Protein AF-0000000080639746 (afdb_homodimer)

pLDDT: mean 94.36, std 5.89, range [69.94, 98.75]

Nearest PDB structures (foldseek):
  7jta-assembly1_A  TM=6.978E-01  e=1.659E-01  Clostridia bacterium
  6zqe-assembly1_UQ  TM=4.556E-01  e=1.163E+00  Saccharomyces cerevisiae S288C
  4bg7-assembly1_A  TM=4.172E-01  e=5.840E+00  Tequintavirus T5
  4pn1-assembly1_B  TM=3.343E-01  e=4.182E+00  Schizosaccharomyces pombe
  4pn1-assembly3_A  TM=3.362E-01  e=6.174E+00  Schizosaccharomyces pombe

InterPro domains:
  IPR059872 Phage T4 Y04K protein [PF26835] (1-98)

Radius of gyration: 23.4 Å; Cα contacts (8 Å, |Δi|>4): 414; chains: 2; bounding box: 37×64×45 Å

Solvent-accessible surface area (backbone atoms only — not comparable to full-atom values): 10929 Å² total; per-residue (Å²): 132,86,85,42,26,33,35,54,50,48,49,19,67,75,68,46,34,44,75,54,93,94,40,55,35,36,58,73,46,68,55,70,76,41,80,49,90,56,36,34,37,28,46,36,32,30,28,62,85,83,55,40,32,37,35,69,46,43,34,34,54,43,98,90,48,70,76,43,43,43,28,77,72,74,35,42,78,38,75,44,73,64,43,54,31,44,82,39,79,40,80,38,80,41,80,39,78,111,131,85,85,42,26,32,36,55,51,46,50,19,67,76,67,46,34,44,75,56,99,87,42,54,36,36,58,75,48,69,54,70,76,41,80,49,91,55,36,33,38,28,47,37,32,30,27,61,86,82,55,39,32,35,35,69,46,42,33,36,52,44,97,88,49,70,76,44,41,42,29,78,73,75,35,42,78,37,74,45,71,65,41,53,31,42,82,39,78,40,80,41,81,41,82,37,79,110

Organism: Bacillus amyloliquefaciens (strain ATCC 23350 / DSM 7 / BCRC 11601 / CCUG 28519 / NBRC 15535 / NRRL B-14393 / F) (NCBI:txid692420)

Structure (mmCIF, N/CA/C/O backbone):
data_AF-0000000080639746-model_v1
#
loop_
_entity.id
_entity.type
_entity.pdbx_description
1 polymer 'Uncharacterized protein'
#
loop_
_atom_site.group_PDB
_atom_site.id
_atom_site.type_symbol
_atom_site.label_atom_id
_atom_site.label_alt_id
_atom_site.label_comp_id
_atom_site.label_asym_id
_atom_site.label_entity_id
_atom_site.label_seq_id
_atom_site.pdbx_PDB_ins_code
_atom_site.Cartn_x
_atom_site.Cartn_y
_atom_site.Cartn_z
_atom_site.occupancy
_atom_site.B_iso_or_equiv
_atom_site.auth_seq_id
_atom_site.auth_comp_id
_atom_site.auth_asym_id
_atom_site.auth_atom_id
_atom_site.pdbx_PDB_model_num
ATOM 1 N N . MET A 1 1 ? -13.164 24.625 11.656 1 69.94 1 MET A N 1
ATOM 2 C CA . MET A 1 1 ? -12.109 24.094 10.805 1 69.94 1 MET A CA 1
ATOM 3 C C . MET A 1 1 ? -10.734 24.578 11.266 1 69.94 1 MET A C 1
ATOM 5 O O . MET A 1 1 ? -10.617 25.688 11.789 1 69.94 1 MET A O 1
ATOM 9 N N . VAL A 1 2 ? -9.773 23.594 11.516 1 86.44 2 VAL A N 1
ATOM 10 C CA . VAL A 1 2 ? -8.43 23.953 11.953 1 86.44 2 VAL A CA 1
ATOM 11 C C . VAL A 1 2 ? -7.727 24.75 10.859 1 86.44 2 VAL A C 1
ATOM 13 O O . VAL A 1 2 ? -7.797 24.391 9.68 1 86.44 2 VAL A O 1
ATOM 16 N N . LYS A 1 3 ? -7.305 25.953 11.219 1 90.31 3 LYS A N 1
ATOM 17 C CA . LYS A 1 3 ? -6.57 26.781 10.258 1 90.31 3 LYS A CA 1
ATOM 18 C C . LYS A 1 3 ? -5.086 26.828 10.602 1 90.31 3 LYS A C 1
ATOM 20 O O . LYS A 1 3 ? -4.688 27.484 11.578 1 90.31 3 LYS A O 1
ATOM 25 N N . LEU A 1 4 ? -4.324 26.094 9.93 1 96.56 4 LEU A N 1
ATOM 26 C CA . LEU A 1 4 ? -2.869 26.156 9.992 1 96.56 4 LEU A CA 1
ATOM 27 C C . LEU A 1 4 ? -2.287 26.641 8.664 1 96.56 4 LEU A C 1
ATOM 29 O O . LEU A 1 4 ? -2.85 26.375 7.602 1 96.56 4 LEU A O 1
ATOM 33 N N . THR A 1 5 ? -1.266 27.312 8.789 1 97.62 5 THR A N 1
ATOM 34 C CA . THR A 1 5 ? -0.512 27.625 7.582 1 97.62 5 THR A CA 1
ATOM 35 C C . THR A 1 5 ? 0.342 26.422 7.16 1 97.62 5 THR A C 1
ATOM 37 O O . THR A 1 5 ? 0.525 25.484 7.934 1 97.62 5 THR A O 1
ATOM 40 N N . ILE A 1 6 ? 0.875 26.516 5.965 1 98.06 6 ILE A N 1
ATOM 41 C CA . ILE A 1 6 ? 1.762 25.469 5.465 1 98.06 6 ILE A CA 1
ATOM 42 C C . ILE A 1 6 ? 2.984 25.359 6.375 1 98.06 6 ILE A C 1
ATOM 44 O O . ILE A 1 6 ? 3.377 24.25 6.762 1 98.06 6 ILE A O 1
ATOM 48 N N . GLU A 1 7 ? 3.527 26.469 6.715 1 98.19 7 GLU A N 1
ATOM 49 C CA . GLU A 1 7 ? 4.711 26.469 7.57 1 98.19 7 GLU A CA 1
ATOM 50 C C . GLU A 1 7 ? 4.395 25.891 8.945 1 98.19 7 GLU A C 1
ATOM 52 O O . GLU A 1 7 ? 5.188 25.125 9.5 1 98.19 7 GLU A O 1
ATOM 57 N N . GLN A 1 8 ? 3.316 26.297 9.477 1 98.12 8 GLN A N 1
ATOM 58 C CA . GLN A 1 8 ? 2.93 25.797 10.789 1 98.12 8 GLN A CA 1
ATOM 59 C C . GLN A 1 8 ? 2.748 24.281 10.766 1 98.12 8 GLN A C 1
ATOM 61 O O . GLN A 1 8 ? 3.109 23.578 11.719 1 98.12 8 GLN A O 1
ATOM 66 N N . LEU A 1 9 ? 2.127 23.75 9.727 1 98.5 9 LEU A N 1
ATOM 67 C CA . LEU A 1 9 ? 1.966 22.297 9.578 1 98.5 9 LEU A CA 1
ATOM 68 C C . LEU A 1 9 ? 3.322 21.609 9.484 1 98.5 9 LEU A C 1
ATOM 70 O O . LEU A 1 9 ? 3.535 20.562 10.102 1 98.5 9 LEU A O 1
ATOM 74 N N . GLU A 1 10 ? 4.223 22.156 8.742 1 98.44 10 GLU A N 1
ATOM 75 C CA . GLU A 1 10 ? 5.574 21.609 8.656 1 98.44 10 GLU A CA 1
ATOM 76 C C . GLU A 1 10 ? 6.266 21.625 10.016 1 98.44 10 GLU A C 1
ATOM 78 O O . GLU A 1 10 ? 6.867 20.625 10.422 1 98.44 10 GLU A O 1
ATOM 83 N N . ASP A 1 11 ? 6.191 22.734 10.695 1 98.06 11 ASP A N 1
ATOM 84 C CA . ASP A 1 11 ? 6.797 22.844 12.016 1 98.06 11 ASP A CA 1
ATOM 85 C C . ASP A 1 11 ? 6.238 21.781 12.969 1 98.06 11 ASP A C 1
ATOM 87 O O . ASP A 1 11 ? 6.992 21.156 13.711 1 98.06 11 ASP A O 1
ATOM 91 N N . MET A 1 12 ? 4.965 21.672 12.891 1 98.06 12 MET A N 1
ATOM 92 C CA . MET A 1 12 ? 4.316 20.672 13.734 1 98.06 12 MET A CA 1
ATOM 93 C C . MET A 1 12 ? 4.832 19.281 13.406 1 98.06 12 MET A C 1
ATOM 95 O O . MET A 1 12 ? 5.125 18.5 14.312 1 98.06 12 MET A O 1
ATOM 99 N N . ALA A 1 13 ? 4.887 18.984 12.195 1 98.06 13 ALA A N 1
ATOM 100 C CA . ALA A 1 13 ? 5.344 17.672 11.75 1 98.06 13 ALA A CA 1
ATOM 101 C C . ALA A 1 13 ? 6.777 17.406 12.195 1 98.06 13 ALA A C 1
ATOM 103 O O . ALA A 1 13 ? 7.105 16.297 12.633 1 98.06 13 ALA A O 1
ATOM 104 N N . PHE A 1 14 ? 7.633 18.375 12.164 1 97.69 14 PHE A N 1
ATOM 105 C CA . PHE A 1 14 ? 9.047 18.203 12.469 1 97.69 14 PHE A CA 1
ATOM 106 C C . PHE A 1 14 ? 9.273 18.156 13.977 1 97.69 14 PHE A C 1
ATOM 108 O O . PHE A 1 14 ? 10.148 17.438 14.453 1 97.69 14 PHE A O 1
ATOM 115 N N . GLU A 1 15 ? 8.477 18.844 14.68 1 97.81 15 GLU A N 1
ATOM 116 C CA . GLU A 1 15 ? 8.719 18.969 16.109 1 97.81 15 GLU A CA 1
ATOM 117 C C . GLU A 1 15 ? 7.832 18.016 16.906 1 97.81 15 GLU A C 1
ATOM 119 O O . GLU A 1 15 ? 8.016 17.859 18.125 1 97.81 15 GLU A O 1
ATOM 124 N N . GLY A 1 16 ? 6.855 17.484 16.203 1 98 16 GLY A N 1
ATOM 125 C CA . GLY A 1 16 ? 5.941 16.578 16.859 1 98 16 GLY A CA 1
ATOM 126 C C . GLY A 1 16 ? 4.742 17.266 17.484 1 98 16 GLY A C 1
ATOM 127 O O . GLY A 1 16 ? 3.879 16.609 18.078 1 98 16 GLY A O 1
ATOM 128 N N . GLY A 1 17 ? 4.734 18.578 17.422 1 98.25 17 GLY A N 1
ATOM 129 C CA . GLY A 1 17 ? 3.668 19.391 17.984 1 98.25 17 GLY A CA 1
ATOM 130 C C . GLY A 1 17 ? 3.926 20.875 17.875 1 98.25 17 GLY A C 1
ATOM 131 O O . GLY A 1 17 ? 5.027 21.297 17.516 1 98.25 17 GLY A O 1
ATOM 132 N N . ILE A 1 18 ? 2.871 21.609 18.141 1 98.06 18 ILE A N 1
ATOM 133 C CA . ILE A 1 18 ? 2.965 23.062 18.062 1 98.06 18 ILE A CA 1
ATOM 134 C C . ILE A 1 18 ? 1.858 23.703 18.906 1 98.06 18 ILE A C 1
ATOM 136 O O . ILE A 1 18 ? 0.778 23.125 19.047 1 98.06 18 ILE A O 1
ATOM 140 N N . ASP A 1 19 ? 2.162 24.766 19.438 1 97.56 19 ASP A N 1
ATOM 141 C CA . ASP A 1 19 ? 1.168 25.594 20.125 1 97.56 19 ASP A CA 1
ATOM 142 C C . ASP A 1 19 ? 0.78 26.797 19.281 1 97.56 19 ASP A C 1
ATOM 144 O O . ASP A 1 19 ? 1.641 27.594 18.875 1 97.56 19 ASP A O 1
ATOM 148 N N . ILE A 1 20 ? -0.425 26.906 18.984 1 94.62 20 ILE A N 1
ATOM 149 C CA . ILE A 1 20 ? -0.953 28.047 18.25 1 94.62 20 ILE A CA 1
ATOM 150 C C . ILE A 1 20 ? -2.129 28.656 19.016 1 94.62 20 ILE A C 1
ATOM 152 O O . ILE A 1 20 ? -3.139 27.984 19.234 1 94.62 20 ILE A O 1
ATOM 156 N N . ASP A 1 21 ? -1.847 29.922 19.391 1 89.19 21 ASP A N 1
ATOM 157 C CA . ASP A 1 21 ? -2.822 30.594 20.25 1 89.19 21 ASP A CA 1
ATOM 158 C C . ASP A 1 21 ? -3.086 29.797 21.516 1 89.19 21 ASP A C 1
ATOM 160 O O . ASP A 1 21 ? -2.166 29.547 22.312 1 89.19 21 ASP A O 1
ATOM 164 N N . ASP A 1 22 ? -4.156 29.25 21.797 1 92.69 22 ASP A N 1
ATOM 165 C CA . ASP A 1 22 ? -4.457 28.531 23.031 1 92.69 22 ASP A CA 1
ATOM 166 C C . ASP A 1 22 ? -4.734 27.062 22.75 1 92.69 22 ASP A C 1
ATOM 168 O O . ASP A 1 22 ? -5.359 26.375 23.562 1 92.69 22 ASP A O 1
ATOM 172 N N . VAL A 1 23 ? -4.25 26.703 2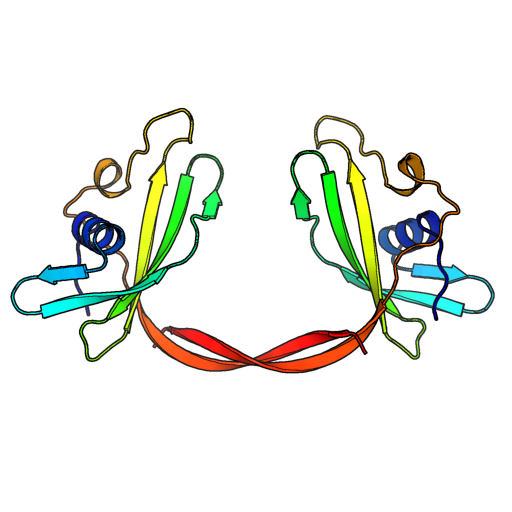1.672 1 96.19 23 VAL A N 1
ATOM 173 C CA . VAL A 1 23 ? -4.496 25.312 21.328 1 96.19 23 VAL A CA 1
ATOM 174 C C . VAL A 1 23 ? -3.164 24.594 21.109 1 96.19 23 VAL A C 1
ATOM 176 O O . VAL A 1 23 ? -2.277 25.094 20.422 1 96.19 23 VAL A O 1
ATOM 179 N N . THR A 1 24 ? -3.039 23.453 21.781 1 97.69 24 THR A N 1
ATOM 180 C CA . THR A 1 24 ? -1.892 22.578 21.562 1 97.69 24 THR A CA 1
ATOM 181 C C . THR A 1 24 ? -2.24 21.484 20.562 1 97.69 24 THR A C 1
ATOM 183 O O . THR A 1 24 ? -3.178 20.719 20.781 1 97.69 24 THR A O 1
ATOM 186 N N . TYR A 1 25 ? -1.521 21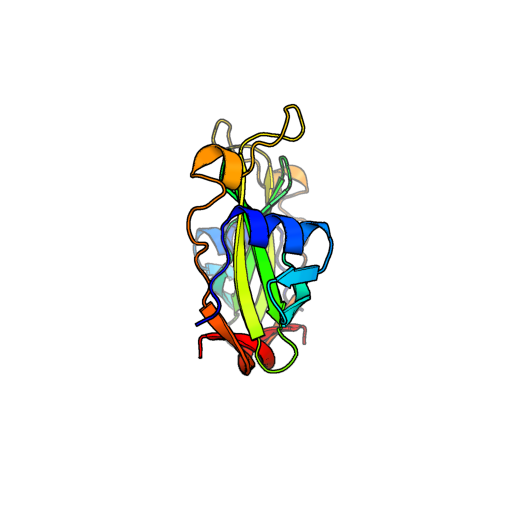.5 19.422 1 98.25 25 TYR A N 1
ATOM 187 C CA . TYR A 1 25 ? -1.635 20.438 18.438 1 98.25 25 TYR A CA 1
ATOM 188 C C . TYR A 1 25 ? -0.484 19.438 18.578 1 98.25 25 TYR A C 1
ATOM 190 O O . TYR A 1 25 ? 0.667 19.844 18.766 1 98.25 25 TYR A O 1
ATOM 198 N N . THR A 1 26 ? -0.848 18.156 18.547 1 98.62 26 THR A N 1
ATOM 199 C CA . THR A 1 26 ? 0.173 17.109 18.641 1 98.62 26 THR A CA 1
ATOM 200 C C . THR A 1 26 ? 0.041 16.109 17.5 1 98.62 26 THR A C 1
ATOM 202 O O . THR A 1 26 ? -1.071 15.742 17.125 1 98.62 26 THR A O 1
ATOM 205 N N . VAL A 1 27 ? 1.163 15.633 16.984 1 98.75 27 VAL A N 1
ATOM 206 C CA . VAL A 1 27 ? 1.18 14.625 15.93 1 98.75 27 VAL A CA 1
ATOM 207 C C . VAL A 1 27 ? 0.811 13.258 16.5 1 98.75 27 VAL A C 1
ATOM 209 O O . VAL A 1 27 ? 1.328 12.859 17.547 1 98.75 27 VAL A O 1
ATOM 212 N N . VAL A 1 28 ? -0.043 12.633 15.852 1 98.5 28 VAL A N 1
ATOM 213 C CA . VAL A 1 28 ? -0.522 11.32 16.266 1 98.5 28 VAL A CA 1
ATOM 214 C C . VAL A 1 28 ? 0.153 10.234 15.438 1 98.5 28 VAL A C 1
ATOM 216 O O . VAL A 1 28 ? 0.53 9.188 15.961 1 98.5 28 VAL A O 1
ATOM 219 N N . GLU A 1 29 ? 0.256 10.406 14.188 1 97.88 29 GLU A N 1
ATOM 220 C CA . GLU A 1 29 ? 0.769 9.445 13.219 1 97.88 29 GLU A CA 1
ATOM 221 C C . GLU A 1 29 ? 1.285 10.141 11.961 1 97.88 29 GLU A C 1
ATOM 223 O O . GLU A 1 29 ? 0.761 11.18 11.562 1 97.88 29 GLU A O 1
ATOM 228 N N . GLU A 1 30 ? 2.303 9.586 11.391 1 97.75 30 GLU A N 1
ATOM 229 C CA . GLU A 1 30 ? 2.824 10.086 10.117 1 97.75 30 GLU A CA 1
ATOM 230 C C . GLU A 1 30 ? 3.1 8.945 9.148 1 97.75 30 GLU A C 1
ATOM 232 O O . GLU A 1 30 ? 3.496 7.852 9.562 1 97.75 30 GLU A O 1
ATOM 237 N N . SER A 1 31 ? 2.889 9.273 7.926 1 96.75 31 SER A N 1
ATOM 238 C CA . SER A 1 31 ? 3.33 8.328 6.906 1 96.75 31 SER A CA 1
ATOM 239 C C . SER A 1 31 ? 4.812 8.508 6.594 1 96.75 31 SER A C 1
ATOM 241 O O . SER A 1 31 ? 5.426 9.492 7.008 1 96.75 31 SER A O 1
ATOM 243 N N . GLU A 1 32 ? 5.348 7.508 5.875 1 94.06 32 GLU A N 1
ATOM 244 C CA . GLU A 1 32 ? 6.633 7.75 5.219 1 94.06 32 GLU A CA 1
ATOM 245 C C . GLU A 1 32 ? 6.484 8.75 4.074 1 94.06 32 GLU A C 1
ATOM 247 O O . GLU A 1 32 ? 5.371 9.031 3.627 1 94.06 32 GLU A O 1
ATOM 252 N N . TRP A 1 33 ? 7.625 9.297 3.73 1 93.31 33 TRP A N 1
ATOM 253 C CA . TRP A 1 33 ? 7.625 10.125 2.527 1 93.31 33 TRP A CA 1
ATOM 254 C C . TRP A 1 33 ? 7.305 9.281 1.294 1 93.31 33 TRP A C 1
ATOM 256 O O . TRP A 1 33 ? 7.91 8.234 1.076 1 93.31 33 TRP A O 1
ATOM 266 N N . GLU A 1 34 ? 6.348 9.758 0.619 1 89.62 34 GLU A N 1
ATOM 267 C CA . GLU A 1 34 ? 5.992 9.117 -0.646 1 89.62 34 GLU A CA 1
ATOM 268 C C . GLU A 1 34 ? 6.578 9.883 -1.831 1 89.62 34 GLU A C 1
ATOM 270 O O . GLU A 1 34 ? 6.43 11.102 -1.925 1 89.62 34 GLU A O 1
ATOM 275 N N . HIS A 1 35 ? 7.195 9.102 -2.686 1 81.62 35 HIS A N 1
ATOM 276 C CA . HIS A 1 35 ? 7.938 9.68 -3.797 1 81.62 35 HIS A CA 1
ATOM 277 C C . HIS A 1 35 ? 7.039 9.891 -5.012 1 81.62 35 HIS A C 1
ATOM 279 O O . HIS A 1 35 ? 6.254 9.016 -5.367 1 81.62 35 HIS A O 1
ATOM 285 N N . GLY A 1 36 ? 7.051 11.016 -5.457 1 73.88 36 GLY A N 1
ATOM 286 C CA . GLY A 1 36 ? 6.551 11.367 -6.777 1 73.88 36 GLY A CA 1
ATOM 287 C C . GLY A 1 36 ? 7.547 12.156 -7.605 1 73.88 36 GLY A C 1
ATOM 288 O O . GLY A 1 36 ? 7.57 13.383 -7.551 1 73.88 36 GLY A O 1
ATOM 289 N N . HIS A 1 37 ? 8.344 11.414 -8.406 1 75.06 37 HIS A N 1
ATOM 290 C CA . HIS A 1 37 ? 9.43 12.023 -9.164 1 75.06 37 HIS A CA 1
ATOM 291 C C . HIS A 1 37 ? 10.32 12.875 -8.266 1 75.06 37 HIS A C 1
ATOM 293 O O . HIS A 1 37 ? 10.922 12.359 -7.32 1 75.06 37 HIS A O 1
ATOM 299 N N . LYS A 1 38 ? 10.328 14.203 -8.547 1 79.75 38 LYS A N 1
ATOM 300 C CA . LYS A 1 38 ? 11.18 15.094 -7.77 1 79.75 38 LYS A CA 1
ATOM 301 C C . LYS A 1 38 ? 10.438 15.648 -6.555 1 79.75 38 LYS A C 1
ATOM 303 O O . LYS A 1 38 ? 11.023 16.359 -5.73 1 79.75 38 LYS A O 1
ATOM 308 N N . HIS A 1 39 ? 9.25 15.305 -6.469 1 91.12 39 HIS A N 1
ATOM 309 C CA . HIS A 1 39 ? 8.43 15.797 -5.363 1 91.12 39 HIS A CA 1
ATOM 310 C C . HIS A 1 39 ? 8.031 14.656 -4.43 1 91.12 39 HIS A C 1
ATOM 312 O O . HIS A 1 39 ? 7.68 13.57 -4.887 1 91.12 39 HIS A O 1
ATOM 318 N N . GLN A 1 40 ? 8.164 14.891 -3.018 1 92.88 40 GLN A N 1
ATOM 319 C CA . GLN A 1 40 ? 7.754 13.93 -2.002 1 92.88 40 GLN A CA 1
ATOM 320 C C . GLN A 1 40 ? 6.699 14.523 -1.072 1 92.88 40 GLN A C 1
ATOM 322 O O . GLN A 1 40 ? 6.688 15.734 -0.841 1 92.88 40 GLN A O 1
ATOM 327 N N . ARG A 1 41 ? 5.824 13.68 -0.703 1 95.56 41 ARG A N 1
ATOM 328 C CA . ARG A 1 41 ? 4.797 14.102 0.245 1 95.56 41 ARG A CA 1
ATOM 329 C C . ARG A 1 41 ? 4.695 13.125 1.412 1 95.56 41 ARG A C 1
ATOM 331 O O . ARG A 1 41 ? 5.039 11.945 1.276 1 95.56 41 ARG A O 1
ATOM 338 N N . LYS A 1 42 ? 4.266 13.703 2.572 1 96.69 42 LYS A N 1
ATOM 339 C CA . LYS A 1 42 ? 4.027 12.922 3.785 1 96.69 42 LYS A CA 1
ATOM 340 C C . LYS A 1 42 ? 2.709 13.32 4.445 1 96.69 42 LYS A C 1
ATOM 342 O O . LYS A 1 42 ? 2.391 14.508 4.539 1 96.69 42 LYS A O 1
ATOM 347 N N . THR A 1 43 ? 1.896 12.367 4.766 1 98.06 43 THR A N 1
ATOM 348 C CA . THR A 1 43 ? 0.653 12.609 5.488 1 98.06 43 THR A CA 1
ATOM 349 C C . THR A 1 43 ? 0.916 12.742 6.984 1 98.06 43 THR A C 1
ATOM 351 O O . THR A 1 43 ? 1.699 11.977 7.555 1 98.06 43 THR A O 1
ATOM 354 N N . VAL A 1 44 ? 0.264 13.609 7.559 1 98.56 44 VAL A N 1
ATOM 355 C CA . VAL A 1 44 ? 0.361 13.828 9 1 98.56 44 VAL A CA 1
ATOM 356 C C . VAL A 1 44 ? -1.032 13.789 9.625 1 98.56 44 VAL A C 1
ATOM 358 O O . VAL A 1 44 ? -1.931 14.516 9.195 1 98.56 44 VAL A O 1
ATOM 361 N N . ILE A 1 45 ? -1.174 12.898 10.586 1 98.75 45 ILE A N 1
ATOM 362 C CA . ILE A 1 45 ? -2.355 12.898 11.438 1 98.75 45 ILE A CA 1
ATOM 363 C C . ILE A 1 45 ? -2.041 13.609 12.75 1 98.75 45 ILE A C 1
ATOM 365 O O . ILE A 1 45 ? -1.062 13.281 13.43 1 98.75 45 ILE A O 1
ATOM 369 N N . PHE A 1 46 ? -2.895 14.609 13.102 1 98.75 46 PHE A N 1
ATOM 370 C CA . PHE A 1 46 ? -2.641 15.367 14.32 1 98.75 46 PHE A CA 1
ATOM 371 C C . PHE A 1 46 ? -3.943 15.672 15.047 1 98.75 46 PHE A C 1
ATOM 373 O O . PHE A 1 46 ? -5.027 15.414 14.523 1 98.75 46 PHE A O 1
ATOM 380 N N . THR A 1 47 ? -3.754 16.156 16.328 1 98.69 47 THR A N 1
ATOM 381 C CA . THR A 1 47 ? -4.938 16.359 17.156 1 98.69 47 THR A CA 1
ATOM 382 C C . THR A 1 47 ? -4.793 17.609 18 1 98.69 47 THR A C 1
ATOM 384 O O . THR A 1 47 ? -3.676 18.031 18.328 1 98.69 47 THR A O 1
ATOM 387 N N . ASP A 1 48 ? -5.895 18.188 18.312 1 97.88 48 ASP A N 1
ATOM 388 C CA . ASP A 1 48 ? -5.953 19.281 19.266 1 97.88 48 ASP A CA 1
ATOM 389 C C . ASP A 1 48 ? -6.367 18.797 20.656 1 97.88 48 ASP A C 1
ATOM 391 O O . ASP A 1 48 ? -6.688 19.594 21.531 1 97.88 48 ASP A O 1
ATOM 395 N N . GLY A 1 49 ? -6.391 17.531 20.828 1 96.56 49 GLY A N 1
ATOM 396 C CA . GLY A 1 49 ? -6.848 16.953 22.078 1 96.56 49 GLY A CA 1
ATOM 397 C C . GLY A 1 49 ? -8.305 16.516 22.031 1 96.56 49 GLY A C 1
ATOM 398 O O . GLY A 1 49 ? -8.742 15.719 22.859 1 96.56 49 GLY A O 1
ATOM 399 N N . ASN A 1 50 ? -9.109 17.062 21.125 1 96.5 50 ASN A N 1
ATOM 400 C CA . ASN A 1 50 ? -10.523 16.75 20.984 1 96.5 50 ASN A CA 1
ATOM 401 C C . ASN A 1 50 ? -10.82 16.016 19.688 1 96.5 50 ASN A C 1
ATOM 403 O O . ASN A 1 50 ? -11.516 14.992 19.688 1 96.5 50 ASN A O 1
ATOM 407 N N . LYS A 1 51 ? -10.328 16.516 18.594 1 97.5 51 LYS A N 1
ATOM 408 C CA . LYS A 1 51 ? -10.531 15.969 17.25 1 97.5 51 LYS A CA 1
ATOM 409 C C . LYS A 1 51 ? -9.203 15.625 16.594 1 97.5 51 LYS A C 1
ATOM 411 O O . LYS A 1 51 ? -8.141 16.016 17.062 1 97.5 51 LYS A O 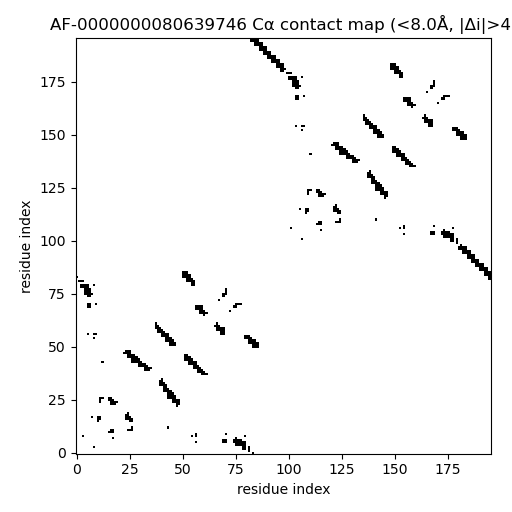1
ATOM 416 N N . HIS A 1 52 ? -9.383 14.781 15.5 1 98.38 52 HIS A N 1
ATOM 417 C CA . HIS A 1 52 ? -8.203 14.438 14.711 1 98.38 52 HIS A CA 1
ATOM 418 C C . HIS A 1 52 ? -8.281 15.047 13.312 1 98.38 52 HIS A C 1
ATOM 420 O O . HIS A 1 52 ? -9.375 15.211 12.766 1 98.38 52 HIS A O 1
ATOM 426 N N . TYR A 1 53 ? -7.098 15.297 12.773 1 98.69 53 TYR A N 1
ATOM 427 C CA . TYR A 1 53 ? -6.98 15.969 11.484 1 98.69 53 TYR A CA 1
ATOM 428 C C . TYR A 1 53 ? -5.871 15.352 10.641 1 98.69 53 TYR A C 1
ATOM 430 O O . TYR A 1 53 ? -4.949 14.734 11.18 1 98.69 53 TYR A O 1
ATOM 438 N N . ARG A 1 54 ? -6.137 15.531 9.359 1 98.69 54 ARG A N 1
ATOM 439 C CA . ARG A 1 54 ? -5.141 15.078 8.398 1 98.69 54 ARG A CA 1
ATOM 440 C C . ARG A 1 54 ? -4.633 16.234 7.539 1 98.69 54 ARG A C 1
ATOM 442 O O . ARG A 1 54 ? -5.422 17.031 7.043 1 98.69 54 ARG A O 1
ATOM 449 N N . GLY A 1 55 ? -3.295 16.344 7.477 1 98.06 55 GLY A N 1
ATOM 450 C CA . GLY A 1 55 ? -2.631 17.234 6.539 1 98.06 55 GLY A CA 1
ATOM 451 C C . GLY A 1 55 ? -1.498 16.562 5.781 1 98.06 55 GLY A C 1
ATOM 452 O O . GLY A 1 55 ? -1.17 15.406 6.043 1 98.06 55 GLY A O 1
ATOM 453 N N . GLU A 1 56 ? -1.049 17.297 4.781 1 97.69 56 GLU A N 1
ATOM 454 C CA . GLU A 1 56 ? 0.097 16.812 4.02 1 97.69 56 GLU A CA 1
ATOM 455 C C . GLU A 1 56 ? 1.197 17.875 3.943 1 97.69 56 GLU A C 1
ATOM 457 O O . GLU A 1 56 ? 0.915 19.062 3.779 1 97.69 56 GLU A O 1
ATOM 462 N N . ILE A 1 57 ? 2.416 17.406 4.152 1 97.88 57 ILE A N 1
ATOM 463 C CA . ILE A 1 57 ? 3.549 18.281 3.889 1 97.88 57 ILE A CA 1
ATOM 464 C C . ILE A 1 57 ? 4.34 17.766 2.691 1 97.88 57 ILE A C 1
ATOM 466 O O . ILE A 1 57 ? 4.348 16.562 2.424 1 97.88 57 ILE A O 1
ATOM 470 N N . GLY A 1 58 ? 4.941 18.672 2.006 1 96.38 58 GLY A N 1
ATOM 471 C CA . GLY A 1 58 ? 5.656 18.328 0.787 1 96.38 58 GLY A CA 1
ATOM 472 C C . GLY A 1 58 ? 7.027 18.969 0.7 1 96.38 58 GLY A C 1
ATOM 473 O O . GLY A 1 58 ? 7.297 19.969 1.383 1 96.38 58 GLY A O 1
ATOM 474 N N . ARG A 1 59 ? 7.785 18.266 -0.094 1 95.25 59 ARG A N 1
ATOM 475 C CA . ARG A 1 59 ? 9.117 18.797 -0.352 1 95.25 59 ARG A CA 1
ATOM 476 C C . ARG A 1 59 ? 9.602 18.438 -1.75 1 95.25 59 ARG A C 1
ATOM 478 O O . ARG A 1 59 ? 9.086 17.484 -2.359 1 95.25 59 ARG A O 1
ATOM 485 N N . SER A 1 60 ? 10.484 19.25 -2.26 1 93.06 60 SER A N 1
ATOM 486 C CA . SER A 1 60 ? 11.141 18.984 -3.539 1 93.06 60 SER A CA 1
ATOM 487 C C . SER A 1 60 ? 12.656 18.906 -3.387 1 93.06 60 SER A C 1
ATOM 489 O O . SER A 1 60 ? 13.234 19.625 -2.559 1 93.06 60 SER A O 1
ATOM 491 N N . GLY A 1 61 ? 13.273 18 -4.105 1 89.19 61 GLY A N 1
ATOM 492 C CA . GLY A 1 61 ? 14.711 17.781 -4.039 1 89.19 61 GLY A CA 1
ATOM 493 C C . GLY A 1 61 ? 15.102 16.328 -4.047 1 89.19 61 GLY A C 1
ATOM 494 O O . GLY A 1 61 ? 14.43 15.492 -4.664 1 89.19 61 GLY A O 1
ATOM 495 N N . SER A 1 62 ? 16.266 16.094 -3.51 1 80.75 62 SER A N 1
ATOM 496 C CA . SER A 1 62 ? 16.75 14.719 -3.428 1 80.75 62 SER A CA 1
ATOM 497 C C . SER A 1 62 ? 17.734 14.547 -2.273 1 80.75 62 SER A C 1
ATOM 499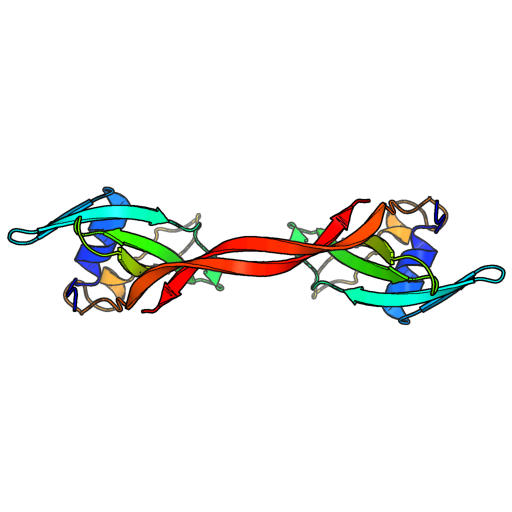 O O . SER A 1 62 ? 18.109 15.523 -1.613 1 80.75 62 SER A O 1
ATOM 501 N N . GLU A 1 63 ? 17.984 13.242 -2.059 1 78.12 63 GLU A N 1
ATOM 502 C CA . GLU A 1 63 ? 18.953 12.922 -1.02 1 78.12 63 GLU A CA 1
ATOM 503 C C . GLU A 1 63 ? 20.312 13.547 -1.317 1 78.12 63 GLU A C 1
ATOM 505 O O . GLU A 1 63 ? 21.141 13.727 -0.415 1 78.12 63 GLU A O 1
ATOM 510 N N . TRP A 1 64 ? 20.484 13.914 -2.549 1 83.31 64 TRP A N 1
ATOM 511 C CA . TRP A 1 64 ? 21.781 14.453 -2.977 1 83.31 64 TRP A CA 1
ATOM 512 C C . TRP A 1 64 ? 21.766 15.977 -2.947 1 83.31 64 TRP A C 1
ATOM 514 O O . TRP A 1 64 ? 22.828 16.609 -3.023 1 83.31 64 TRP A O 1
ATOM 524 N N . THR A 1 65 ? 20.656 16.5 -2.934 1 84.38 65 THR A N 1
ATOM 525 C CA . THR A 1 65 ? 20.516 17.953 -2.828 1 84.38 65 THR A CA 1
ATOM 526 C C . THR A 1 65 ? 19.812 18.328 -1.531 1 84.38 65 THR A C 1
ATOM 528 O O . THR A 1 65 ? 19.391 17.453 -0.769 1 84.38 65 THR A O 1
ATOM 531 N N . ASP A 1 66 ? 19.656 19.578 -1.313 1 87.44 66 ASP A N 1
ATOM 532 C CA . ASP A 1 66 ? 18.844 20.031 -0.189 1 87.44 66 ASP A CA 1
ATOM 533 C C . ASP A 1 66 ? 17.359 19.938 -0.506 1 87.44 66 ASP A C 1
ATOM 535 O O . ASP A 1 66 ? 16.953 20 -1.67 1 87.44 66 ASP A O 1
ATOM 539 N N . TRP A 1 67 ? 16.656 19.656 0.54 1 92.62 67 TRP A N 1
ATOM 540 C CA . TRP A 1 67 ? 15.203 19.641 0.38 1 92.62 67 TRP A CA 1
ATOM 541 C C . TRP A 1 67 ? 14.625 21.047 0.502 1 92.62 67 TRP A C 1
ATOM 543 O O . TRP A 1 67 ? 15.039 21.828 1.365 1 92.62 67 TRP A O 1
ATOM 553 N N . THR A 1 68 ? 13.758 21.359 -0.515 1 95.88 68 THR A N 1
ATOM 554 C CA . THR A 1 68 ? 12.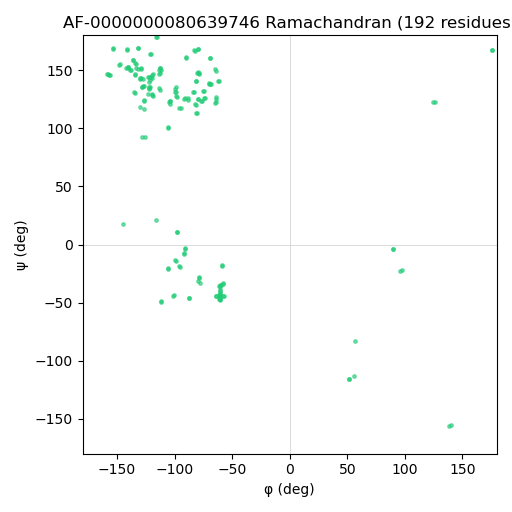938 22.562 -0.421 1 95.88 68 THR A CA 1
ATOM 555 C C . THR A 1 68 ? 11.5 22.219 -0.062 1 95.88 68 THR A C 1
ATOM 557 O O . THR A 1 68 ? 10.828 21.484 -0.799 1 95.88 68 THR A O 1
ATOM 560 N N . TYR A 1 69 ? 11.117 22.844 1.009 1 96.38 69 TYR A N 1
ATOM 561 C CA . TYR A 1 69 ? 9.797 22.484 1.519 1 96.38 69 TYR A CA 1
ATOM 562 C C . TYR A 1 69 ? 8.719 23.359 0.915 1 96.38 69 TYR A C 1
ATOM 564 O O . TYR A 1 69 ? 9.008 24.453 0.412 1 96.38 69 TYR A O 1
ATOM 572 N N . ASP A 1 70 ? 7.512 22.875 0.998 1 96.44 70 ASP A N 1
ATOM 573 C CA . ASP A 1 70 ? 6.379 23.531 0.355 1 96.44 70 ASP A CA 1
ATOM 574 C C . ASP A 1 70 ? 6.191 24.953 0.892 1 96.44 70 ASP A C 1
ATOM 576 O O . ASP A 1 70 ? 5.758 25.844 0.162 1 96.44 70 ASP A O 1
ATOM 580 N N . SER A 1 71 ? 6.465 25.141 2.123 1 97.19 71 SER A N 1
ATOM 581 C CA . SER A 1 71 ? 6.348 26.484 2.68 1 97.19 71 SER A CA 1
ATOM 582 C C . SER A 1 71 ? 7.23 27.469 1.931 1 97.19 71 SER A C 1
ATOM 584 O O . SER A 1 71 ? 6.848 28.625 1.727 1 97.19 71 SER A O 1
ATOM 586 N N . ALA A 1 72 ? 8.344 27.016 1.468 1 95.69 72 ALA A N 1
ATOM 587 C CA . ALA A 1 72 ? 9.281 27.844 0.713 1 95.69 72 ALA A CA 1
ATOM 588 C C . ALA A 1 72 ? 8.82 28.016 -0.733 1 95.69 72 ALA A C 1
ATOM 590 O O . ALA A 1 72 ? 9.078 29.047 -1.358 1 95.69 72 ALA A O 1
ATOM 591 N N . ILE A 1 73 ? 8.141 27.109 -1.224 1 93.75 73 ILE A N 1
ATOM 592 C CA . ILE A 1 73 ? 7.738 27.078 -2.627 1 93.75 73 ILE A CA 1
ATOM 593 C C . ILE A 1 73 ? 6.422 27.844 -2.799 1 93.75 73 ILE A C 1
ATOM 595 O O . ILE A 1 73 ? 6.289 28.672 -3.705 1 93.75 73 ILE A O 1
ATOM 599 N N . TYR A 1 74 ? 5.543 27.578 -1.95 1 94.31 74 TYR A N 1
ATOM 600 C CA . TYR A 1 74 ? 4.188 28.062 -2.18 1 94.31 74 TYR A CA 1
ATOM 601 C C . TYR A 1 74 ? 3.867 29.234 -1.26 1 94.31 74 TYR A C 1
ATOM 603 O O . TYR A 1 74 ? 2.93 29.984 -1.515 1 94.31 74 TYR A O 1
ATOM 611 N N . GLY A 1 75 ? 4.559 29.391 -0.196 1 95.06 75 GLY A N 1
ATOM 612 C CA . GLY A 1 75 ? 4.297 30.453 0.758 1 95.06 75 GLY A CA 1
ATOM 613 C C . GLY A 1 75 ? 4.102 29.953 2.176 1 95.06 75 GLY A C 1
ATOM 614 O O . GLY A 1 75 ? 3.158 29.203 2.451 1 95.06 75 GLY A O 1
ATOM 615 N N . ALA A 1 76 ? 4.879 30.422 3.045 1 94.62 76 ALA A N 1
ATOM 616 C CA . ALA A 1 76 ? 4.879 30 4.445 1 94.62 76 ALA A CA 1
ATOM 617 C C . ALA A 1 76 ? 3.537 30.297 5.105 1 94.62 76 ALA A C 1
ATOM 619 O O . ALA A 1 76 ? 3.029 29.484 5.887 1 94.62 76 ALA A O 1
ATOM 620 N N . GLY A 1 77 ? 2.939 31.375 4.734 1 96.06 77 GLY A N 1
ATOM 621 C CA . GLY A 1 77 ? 1.731 31.844 5.391 1 96.06 77 GLY A CA 1
ATOM 622 C C . GLY A 1 77 ? 0.459 31.344 4.734 1 96.06 77 GLY A C 1
ATOM 623 O O . GLY A 1 77 ? -0.641 31.578 5.242 1 96.06 77 GLY A O 1
ATOM 624 N N . ASP A 1 78 ? 0.591 30.703 3.609 1 96.31 78 ASP A N 1
ATOM 625 C CA . ASP A 1 78 ? -0.586 30.188 2.922 1 96.31 78 ASP A CA 1
ATOM 626 C C . ASP A 1 78 ? -1.27 29.109 3.752 1 96.31 78 ASP A C 1
ATOM 628 O O . ASP A 1 78 ? -0.61 28.375 4.5 1 96.31 78 ASP A O 1
ATOM 632 N N . PRO A 1 79 ? -2.514 29.062 3.539 1 96.56 79 PRO A N 1
ATOM 633 C CA . PRO A 1 79 ? -3.234 28.062 4.32 1 96.56 79 PRO A CA 1
ATOM 634 C C . PRO A 1 79 ? -2.908 26.641 3.887 1 96.56 79 PRO A C 1
ATOM 636 O O . PRO A 1 79 ? -2.795 26.359 2.689 1 96.56 79 PRO A O 1
ATOM 639 N N . ALA A 1 80 ? -2.744 25.734 4.879 1 97.44 80 ALA A N 1
ATOM 640 C CA . ALA A 1 80 ? -2.586 24.312 4.605 1 97.44 80 ALA A CA 1
ATOM 641 C C . ALA A 1 80 ? -3.936 23.656 4.34 1 97.44 80 ALA A C 1
ATOM 643 O O . ALA A 1 80 ? -4.965 24.094 4.855 1 97.44 80 ALA A O 1
ATOM 644 N N . GLU A 1 81 ? -3.93 22.656 3.49 1 95.75 81 GLU A N 1
ATOM 645 C CA . GLU A 1 81 ? -5.121 21.844 3.291 1 95.75 81 GLU A CA 1
ATOM 646 C C . GLU A 1 81 ? -5.262 20.797 4.395 1 95.75 81 GLU A C 1
ATOM 648 O O . GLU A 1 81 ? -4.461 19.859 4.477 1 95.75 81 GLU A O 1
ATOM 653 N N . ILE A 1 82 ? -6.301 20.953 5.207 1 97.94 82 ILE A N 1
ATOM 654 C CA . ILE A 1 82 ? -6.504 20.094 6.371 1 97.94 82 ILE A CA 1
ATOM 655 C C . ILE A 1 82 ? -7.922 19.531 6.355 1 97.94 82 ILE A C 1
ATOM 657 O O . ILE A 1 82 ? -8.883 20.25 6.074 1 97.94 82 ILE A O 1
ATOM 661 N N . THR A 1 83 ? -8.023 18.312 6.613 1 97.75 83 THR A N 1
ATOM 662 C CA . THR A 1 83 ? -9.312 17.625 6.684 1 97.75 83 THR A CA 1
ATOM 663 C C . THR A 1 83 ? -9.5 16.969 8.047 1 97.75 83 THR A C 1
ATOM 665 O O . THR A 1 83 ? -8.578 16.328 8.562 1 97.75 83 THR A O 1
ATOM 668 N N . GLU A 1 84 ? -10.719 17.172 8.602 1 98.25 84 GLU A N 1
ATOM 669 C CA . GLU A 1 84 ? -11.023 16.438 9.828 1 98.25 84 GLU A CA 1
ATOM 670 C C . GLU A 1 84 ? -11.203 14.945 9.547 1 98.25 84 GLU A C 1
ATOM 672 O O . GLU A 1 84 ? -11.836 14.562 8.562 1 98.25 84 GLU A O 1
ATOM 677 N N . VAL A 1 85 ? -10.609 14.086 10.5 1 98.19 85 VAL A N 1
ATOM 678 C CA . VAL A 1 85 ? -10.672 12.641 10.281 1 98.19 85 VAL A CA 1
ATOM 679 C C . VAL A 1 85 ? -11.031 11.938 11.586 1 98.19 85 VAL A C 1
ATOM 681 O O . VAL A 1 85 ? -10.922 12.516 12.664 1 98.19 85 VAL A O 1
ATOM 684 N N . GLU A 1 86 ? -11.531 10.773 11.492 1 97.62 86 GLU A N 1
ATOM 685 C CA . GLU A 1 86 ? -11.766 9.875 12.625 1 97.62 86 GLU A CA 1
ATOM 686 C C . GLU A 1 86 ? -11.375 8.445 12.281 1 97.62 86 GLU A C 1
ATOM 688 O O . GLU A 1 86 ? -11.359 8.055 11.109 1 97.62 86 GLU A O 1
ATOM 693 N N . LYS A 1 87 ? -10.945 7.691 13.359 1 95.69 87 LYS A N 1
ATOM 694 C CA . LYS A 1 87 ? -10.617 6.281 13.18 1 95.69 87 LYS A CA 1
ATOM 695 C C . LYS A 1 87 ? -11.883 5.438 13 1 95.69 87 LYS A C 1
ATOM 697 O O . LYS A 1 87 ? -12.828 5.562 13.781 1 95.69 87 LYS A O 1
ATOM 702 N N . ARG A 1 88 ? -11.906 4.688 11.938 1 96.31 88 ARG A N 1
ATOM 703 C CA . ARG A 1 88 ? -13.008 3.76 11.711 1 96.31 88 ARG A CA 1
ATOM 704 C C . ARG A 1 88 ? -12.492 2.365 11.375 1 96.31 88 ARG A C 1
ATOM 706 O O . ARG A 1 88 ? -11.469 2.221 10.703 1 96.31 88 ARG A O 1
ATOM 713 N N . GLU A 1 89 ? -13.234 1.402 11.906 1 94.56 89 GLU A N 1
ATOM 714 C CA . GLU A 1 89 ? -12.984 0.027 11.492 1 94.56 89 GLU A CA 1
ATOM 715 C C . GLU A 1 89 ? -13.641 -0.27 10.148 1 94.56 89 GLU A C 1
ATOM 717 O O . GLU A 1 89 ? -14.812 0.057 9.938 1 94.56 89 GLU A O 1
ATOM 722 N N . VAL A 1 90 ? -12.875 -0.711 9.289 1 92.94 90 VAL A N 1
ATOM 723 C CA . VAL A 1 90 ? -13.43 -1.093 7.992 1 92.94 90 VAL A CA 1
ATOM 724 C C . VAL A 1 90 ? -13.117 -2.562 7.711 1 92.94 90 VAL A C 1
ATOM 726 O O . VAL A 1 90 ? -12.047 -3.059 8.07 1 92.94 90 VAL A O 1
ATOM 729 N N . VAL A 1 91 ? -14.055 -3.246 7.25 1 93.38 91 VAL A N 1
ATOM 730 C CA . VAL A 1 91 ? -13.852 -4.637 6.848 1 93.38 91 VAL A CA 1
ATOM 731 C C . VAL A 1 91 ? -13.258 -4.688 5.445 1 93.38 91 VAL A C 1
ATOM 733 O O . VAL A 1 91 ? -13.812 -4.113 4.504 1 93.38 91 VAL A O 1
ATOM 736 N N . VAL A 1 92 ? -12.055 -5.32 5.402 1 94.06 92 VAL A N 1
ATOM 737 C CA . VAL A 1 92 ? -11.461 -5.48 4.078 1 94.06 92 VAL A CA 1
ATOM 738 C C . VAL A 1 92 ? -11.273 -6.965 3.768 1 94.06 92 VAL A C 1
ATOM 740 O O . VAL A 1 92 ? -11.117 -7.777 4.68 1 94.06 92 VAL A O 1
ATOM 743 N N . THR A 1 93 ? -11.438 -7.281 2.453 1 95 93 THR A N 1
ATOM 744 C CA . THR A 1 93 ? -11.148 -8.641 2.012 1 95 93 THR A CA 1
ATOM 745 C C . THR A 1 93 ? -9.695 -8.766 1.563 1 95 93 THR A C 1
ATOM 747 O O . THR A 1 93 ? -9.219 -7.961 0.757 1 95 93 THR A O 1
ATOM 750 N N . LYS A 1 94 ? -8.984 -9.766 2.176 1 95.06 94 LYS A N 1
ATOM 751 C CA . LYS A 1 94 ? -7.598 -10.016 1.798 1 95.06 94 LYS A CA 1
ATOM 752 C C . LYS A 1 94 ? -7.34 -11.5 1.58 1 95.06 94 LYS A C 1
ATOM 754 O O . LYS A 1 94 ? -8.062 -12.344 2.117 1 95.06 94 LYS A O 1
ATOM 759 N N . TRP A 1 95 ? -6.312 -11.758 0.657 1 96.31 95 TRP A N 1
ATOM 760 C CA . TRP A 1 95 ? -5.801 -13.125 0.556 1 96.31 95 TRP A CA 1
ATOM 761 C C . TRP A 1 95 ? -4.871 -13.445 1.722 1 96.31 95 TRP A C 1
ATOM 763 O O . TRP A 1 95 ? -3.914 -12.711 1.979 1 96.31 95 TRP A O 1
ATOM 773 N N . VAL A 1 96 ? -5.234 -14.531 2.463 1 95.38 96 VAL A N 1
ATOM 774 C CA . VAL A 1 96 ? -4.398 -14.945 3.59 1 95.38 96 VAL A CA 1
ATOM 775 C C . VAL A 1 96 ? -3.949 -16.391 3.4 1 95.38 96 VAL A C 1
ATOM 777 O O . VAL A 1 96 ? -4.715 -17.234 2.916 1 95.38 96 VAL A O 1
ATOM 780 N N . ALA A 1 97 ? -2.691 -16.625 3.852 1 95.31 97 ALA A N 1
ATOM 781 C CA . ALA A 1 97 ? -2.178 -17.984 3.785 1 95.31 97 ALA A CA 1
ATOM 782 C C . ALA A 1 97 ? -3.02 -18.938 4.637 1 95.31 97 ALA A C 1
ATOM 784 O O . ALA A 1 97 ? -3.465 -18.562 5.727 1 95.31 97 ALA A O 1
ATOM 785 N N . VAL A 1 98 ? -3.211 -20.141 4.082 1 93.19 98 VAL A N 1
ATOM 786 C CA . VAL A 1 98 ? -3.975 -21.156 4.801 1 93.19 98 VAL A CA 1
ATOM 787 C C . VAL A 1 98 ? -3.029 -22.047 5.602 1 93.19 98 VAL A C 1
ATOM 789 O O . VAL A 1 98 ? -1.929 -22.359 5.145 1 93.19 98 VAL A O 1
ATOM 792 N N . MET B 1 1 ? 0.062 -30.031 -2.406 1 69.94 1 MET B N 1
ATOM 793 C CA . MET B 1 1 ? 0.753 -28.781 -2.705 1 69.94 1 MET B CA 1
ATOM 794 C C . MET B 1 1 ? 0.958 -28.625 -4.207 1 69.94 1 MET B C 1
ATOM 796 O O . MET B 1 1 ? 1.132 -29.609 -4.926 1 69.94 1 MET B O 1
ATOM 800 N N . VAL B 1 2 ? 0.48 -27.422 -4.781 1 85.88 2 VAL B N 1
ATOM 801 C CA . VAL B 1 2 ? 0.633 -27.172 -6.207 1 85.88 2 VAL B CA 1
ATOM 802 C C . VAL B 1 2 ? 2.115 -27.062 -6.559 1 85.88 2 VAL B C 1
ATOM 804 O O . VAL B 1 2 ? 2.879 -26.406 -5.848 1 85.88 2 VAL B O 1
ATOM 807 N N . LYS B 1 3 ? 2.553 -27.922 -7.457 1 89.94 3 LYS B N 1
ATOM 808 C CA . LYS B 1 3 ? 3.941 -27.859 -7.902 1 89.94 3 LYS B CA 1
ATOM 809 C C . LYS B 1 3 ? 4.039 -27.266 -9.305 1 89.94 3 LYS B C 1
ATOM 811 O O . LYS B 1 3 ? 3.65 -27.906 -10.281 1 89.94 3 LYS B O 1
ATOM 816 N N . LEU B 1 4 ? 4.371 -26.062 -9.391 1 96.5 4 LEU B N 1
A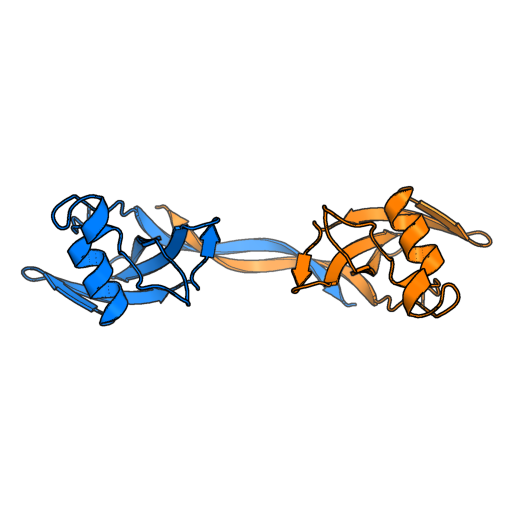TOM 817 C CA . LEU B 1 4 ? 4.703 -25.406 -10.656 1 96.5 4 LEU B CA 1
ATOM 818 C C . LEU B 1 4 ? 6.184 -25.031 -10.695 1 96.5 4 LEU B C 1
ATOM 820 O O . LEU B 1 4 ? 6.781 -24.734 -9.664 1 96.5 4 LEU B O 1
ATOM 824 N N . THR B 1 5 ? 6.684 -25.078 -11.812 1 97.62 5 THR B N 1
ATOM 825 C CA . THR B 1 5 ? 8.016 -24.516 -11.992 1 97.62 5 THR B CA 1
ATOM 826 C C . THR B 1 5 ? 7.953 -23 -12.109 1 97.62 5 THR B C 1
ATOM 828 O O . THR B 1 5 ? 6.875 -22.422 -12.297 1 97.62 5 THR B O 1
ATOM 831 N N . ILE B 1 6 ? 9.109 -22.391 -12.031 1 98 6 ILE B N 1
ATOM 832 C CA . ILE B 1 6 ? 9.188 -20.938 -12.195 1 98 6 ILE B CA 1
ATOM 833 C C . ILE B 1 6 ? 8.68 -20.547 -13.578 1 98 6 ILE B C 1
ATOM 835 O O . ILE B 1 6 ? 7.883 -19.609 -13.711 1 98 6 ILE B O 1
ATOM 839 N N . GLU B 1 7 ? 9.109 -21.281 -14.57 1 98.12 7 GLU B N 1
ATOM 840 C CA . GLU B 1 7 ? 8.688 -20.969 -15.93 1 98.12 7 GLU B CA 1
ATOM 841 C C . GLU B 1 7 ? 7.184 -21.156 -16.094 1 98.12 7 GLU B C 1
ATOM 843 O O . GLU B 1 7 ? 6.52 -20.344 -16.75 1 98.12 7 GLU B O 1
ATOM 848 N N . GLN B 1 8 ? 6.695 -22.203 -15.578 1 98.06 8 GLN B N 1
ATOM 849 C CA . GLN B 1 8 ? 5.262 -22.453 -15.68 1 98.06 8 GLN B CA 1
ATOM 850 C C . GLN B 1 8 ? 4.453 -21.344 -15.016 1 98.06 8 GLN B C 1
ATOM 852 O O . GLN B 1 8 ? 3.4 -20.953 -15.516 1 98.06 8 GLN B O 1
ATOM 857 N N . LEU B 1 9 ? 4.879 -20.891 -13.852 1 98.44 9 LEU B N 1
ATOM 858 C CA . LEU B 1 9 ? 4.215 -19.781 -13.172 1 98.44 9 LEU B CA 1
ATOM 859 C C . LEU B 1 9 ? 4.258 -18.516 -14.023 1 98.44 9 LEU B C 1
ATOM 861 O O . LEU B 1 9 ? 3.264 -17.797 -14.125 1 98.44 9 LEU B O 1
ATOM 865 N N . GLU B 1 10 ? 5.363 -18.234 -14.617 1 98.38 10 GLU B N 1
ATOM 866 C CA . GLU B 1 10 ? 5.484 -17.094 -15.516 1 98.38 10 GLU B CA 1
ATOM 867 C C . GLU B 1 10 ? 4.539 -17.219 -16.703 1 98.38 10 GLU B C 1
ATOM 869 O O . GLU B 1 10 ? 3.832 -16.281 -17.047 1 98.38 10 GLU B O 1
ATOM 874 N N . ASP B 1 11 ? 4.531 -18.359 -17.328 1 98 11 ASP B N 1
ATOM 875 C CA . ASP B 1 11 ? 3.646 -18.609 -18.453 1 98 11 ASP B CA 1
ATOM 876 C C . ASP B 1 11 ? 2.186 -18.391 -18.078 1 98 11 ASP B C 1
ATOM 878 O O . ASP B 1 11 ? 1.427 -17.766 -18.812 1 98 11 ASP B O 1
ATOM 882 N N . MET B 1 12 ? 1.896 -18.922 -16.938 1 98.06 12 MET B N 1
ATOM 883 C CA . MET B 1 12 ? 0.531 -18.75 -16.453 1 98.06 12 MET B CA 1
ATOM 884 C C . MET B 1 12 ? 0.196 -17.281 -16.266 1 98.06 12 MET B C 1
ATOM 886 O O . MET B 1 12 ? -0.881 -16.828 -16.656 1 98.06 12 MET B O 1
ATOM 890 N N . ALA B 1 13 ? 1.044 -16.594 -15.656 1 98 13 ALA B N 1
ATOM 891 C CA . ALA B 1 13 ? 0.836 -15.172 -15.391 1 98 13 ALA B CA 1
ATOM 892 C C . ALA B 1 13 ? 0.676 -14.391 -16.688 1 98 13 ALA B C 1
ATOM 894 O O . ALA B 1 13 ? -0.171 -13.5 -16.797 1 98 13 ALA B O 1
ATOM 895 N N . PHE B 1 14 ? 1.419 -14.695 -17.703 1 97.69 14 PHE B N 1
ATOM 896 C CA . PHE B 1 14 ? 1.423 -13.953 -18.969 1 97.69 14 PHE B CA 1
ATOM 897 C C . PHE B 1 14 ? 0.217 -14.328 -19.812 1 97.69 14 PHE B C 1
ATOM 899 O O . PHE B 1 14 ? -0.336 -13.484 -20.516 1 97.69 14 PHE B O 1
ATOM 906 N N . GLU B 1 15 ? -0.185 -15.531 -19.703 1 97.81 15 GLU B N 1
ATOM 907 C CA . GLU B 1 15 ? -1.239 -16.016 -20.594 1 97.81 15 GLU B CA 1
ATOM 908 C C . GLU B 1 15 ? -2.6 -15.984 -19.906 1 97.81 15 GLU B C 1
ATOM 910 O O . GLU B 1 15 ? -3.633 -16.188 -20.547 1 97.81 15 GLU B O 1
ATOM 915 N N . GLY B 1 16 ? -2.547 -15.82 -18.609 1 98 16 GLY B N 1
ATOM 916 C CA . GLY B 1 16 ? -3.781 -15.789 -17.844 1 98 16 GLY B CA 1
ATOM 917 C C . GLY B 1 16 ? -4.223 -17.156 -17.359 1 98 16 GLY B C 1
ATOM 918 O O . GLY B 1 16 ? -5.262 -17.297 -16.703 1 98 16 GLY B O 1
ATOM 919 N N . GLY B 1 17 ? -3.496 -18.172 -17.75 1 98.25 17 GLY B N 1
ATOM 920 C CA . GLY B 1 17 ? -3.799 -19.562 -17.406 1 98.25 17 GLY B CA 1
ATOM 921 C C . GLY B 1 17 ? -2.869 -20.562 -18.062 1 98.25 17 GLY B C 1
ATOM 922 O O . GLY B 1 17 ? -2.09 -20.203 -18.953 1 98.25 17 GLY B O 1
ATOM 923 N N . ILE B 1 18 ? -2.965 -21.75 -17.562 1 98.06 18 ILE B N 1
ATOM 924 C CA . ILE B 1 18 ? -2.127 -22.828 -18.094 1 98.06 18 ILE B CA 1
ATOM 925 C C . ILE B 1 18 ? -2.752 -24.188 -17.766 1 98.06 18 ILE B C 1
ATOM 927 O O . ILE B 1 18 ? -3.434 -24.328 -16.75 1 98.06 18 ILE B O 1
ATOM 931 N N . ASP B 1 19 ? -2.557 -25.062 -18.625 1 97.56 19 ASP B N 1
ATOM 932 C CA . ASP B 1 19 ? -2.938 -26.453 -18.391 1 97.56 19 ASP B CA 1
ATOM 933 C C . ASP B 1 19 ? -1.714 -27.312 -18.094 1 97.56 19 ASP B C 1
ATOM 935 O O . ASP B 1 19 ? -0.777 -27.359 -18.891 1 97.56 19 ASP B O 1
ATOM 939 N N . ILE B 1 20 ? -1.698 -27.953 -16.984 1 94.69 20 ILE B N 1
ATOM 940 C CA . ILE B 1 20 ? -0.624 -28.859 -16.609 1 94.69 20 ILE B CA 1
ATOM 941 C C . ILE B 1 20 ? -1.214 -30.203 -16.156 1 94.69 20 ILE B C 1
ATOM 943 O O . ILE B 1 20 ? -1.993 -30.266 -15.203 1 94.69 20 ILE B O 1
ATOM 947 N N . ASP B 1 21 ? -0.743 -31.297 -17.062 1 85.94 21 ASP B N 1
ATOM 948 C CA . ASP B 1 21 ? -1.224 -32.656 -16.844 1 85.94 21 ASP B CA 1
ATOM 949 C C . ASP B 1 21 ? -2.748 -32.719 -16.891 1 85.94 21 ASP B C 1
ATOM 951 O O . ASP B 1 21 ? -3.35 -32.406 -17.938 1 85.94 21 ASP B O 1
ATOM 955 N N . ASP B 1 22 ? -3.66 -32.5 -16.094 1 92.56 22 ASP B N 1
ATOM 956 C CA . ASP B 1 22 ? -5.121 -32.531 -16.125 1 92.56 22 ASP B CA 1
ATOM 957 C C . ASP B 1 22 ? -5.711 -31.438 -15.242 1 92.56 22 ASP B C 1
ATOM 959 O O . ASP B 1 22 ? -6.871 -31.516 -14.836 1 92.56 22 ASP B O 1
ATOM 963 N N . VAL B 1 23 ? -4.918 -30.578 -14.977 1 96.19 23 VAL B N 1
ATOM 964 C CA . VAL B 1 23 ? -5.414 -29.484 -14.148 1 96.19 2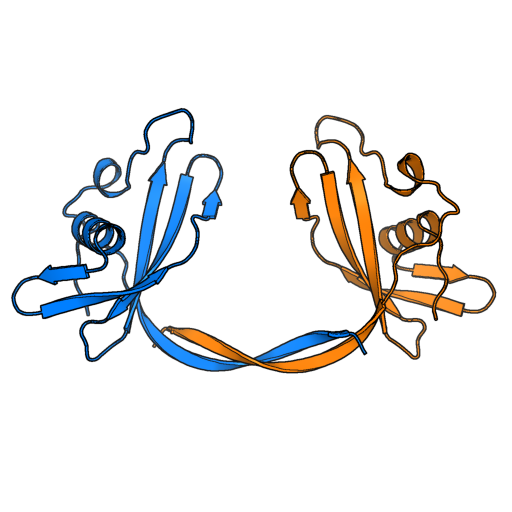3 VAL B CA 1
ATOM 965 C C . VAL B 1 23 ? -5.301 -28.156 -14.906 1 96.19 23 VAL B C 1
ATOM 967 O O . VAL B 1 23 ? -4.262 -27.875 -15.508 1 96.19 23 VAL B O 1
ATOM 970 N N . THR B 1 24 ? -6.41 -27.469 -14.945 1 97.69 24 THR B N 1
ATOM 971 C CA . THR B 1 24 ? -6.406 -26.109 -15.5 1 97.69 24 THR B CA 1
ATOM 972 C C . THR B 1 24 ? -6.238 -25.078 -14.398 1 97.69 24 THR B C 1
ATOM 974 O O . THR B 1 24 ? -7.043 -25.031 -13.461 1 97.69 24 THR B O 1
ATOM 977 N N . TYR B 1 25 ? -5.125 -24.328 -14.469 1 98.25 25 TYR B N 1
ATOM 978 C CA . TYR B 1 25 ? -4.902 -23.203 -13.578 1 98.25 25 TYR B CA 1
ATOM 979 C C . TYR B 1 25 ? -5.258 -21.891 -14.258 1 98.25 25 TYR B C 1
ATOM 981 O O . TYR B 1 25 ? -4.938 -21.688 -15.438 1 98.25 25 TYR B O 1
ATOM 989 N N . THR B 1 26 ? -5.965 -21.031 -13.508 1 98.56 26 THR B N 1
ATOM 990 C CA . THR B 1 26 ? -6.34 -19.734 -14.047 1 98.56 26 THR B CA 1
ATOM 991 C C . THR B 1 26 ? -5.949 -18.609 -13.086 1 98.56 26 THR B C 1
ATOM 993 O O . THR B 1 26 ? -6.082 -18.766 -11.867 1 98.56 26 THR B O 1
ATOM 996 N N . VAL B 1 27 ? -5.52 -17.5 -13.633 1 98.75 27 VAL B N 1
ATOM 997 C CA . VAL B 1 27 ? -5.16 -16.344 -12.836 1 98.75 27 VAL B CA 1
ATOM 998 C C . VAL B 1 27 ? -6.426 -15.648 -12.328 1 98.75 27 VAL B C 1
ATOM 1000 O O . VAL B 1 27 ? -7.367 -15.422 -13.094 1 98.75 27 VAL B O 1
ATOM 1003 N N . VAL B 1 28 ? -6.426 -15.367 -11.109 1 98.5 28 VAL B N 1
ATOM 1004 C CA . VAL B 1 28 ? -7.559 -14.711 -10.461 1 98.5 28 VAL B CA 1
ATOM 1005 C C . VAL B 1 28 ? -7.273 -13.227 -10.289 1 98.5 28 VAL B C 1
ATOM 1007 O O . VAL B 1 28 ? -8.156 -12.391 -10.492 1 98.5 28 VAL B O 1
ATOM 1010 N N . GLU B 1 29 ? -6.125 -12.875 -9.875 1 97.88 29 GLU B N 1
ATOM 1011 C CA . GLU B 1 29 ? -5.707 -11.516 -9.547 1 97.88 29 GLU B CA 1
ATOM 1012 C C . GLU B 1 29 ? -4.191 -11.367 -9.641 1 97.88 29 GLU B C 1
ATOM 1014 O O . GLU B 1 29 ? -3.451 -12.312 -9.375 1 97.88 29 GLU B O 1
ATOM 1019 N N . GLU B 1 30 ? -3.754 -10.219 -10.047 1 97.69 30 GLU B N 1
ATOM 1020 C CA . GLU B 1 30 ? -2.326 -9.906 -10.062 1 97.69 30 GLU B CA 1
ATOM 1021 C C . GLU B 1 30 ? -2.055 -8.523 -9.477 1 97.69 30 GLU B C 1
ATOM 1023 O O . GLU B 1 30 ? -2.867 -7.609 -9.625 1 97.69 30 GLU B O 1
ATOM 1028 N N . SER B 1 31 ? -0.947 -8.461 -8.852 1 96.69 31 SER B N 1
ATOM 1029 C CA . SER B 1 31 ? -0.49 -7.133 -8.445 1 96.69 31 SER B CA 1
ATOM 1030 C C . SER B 1 31 ? 0.219 -6.414 -9.586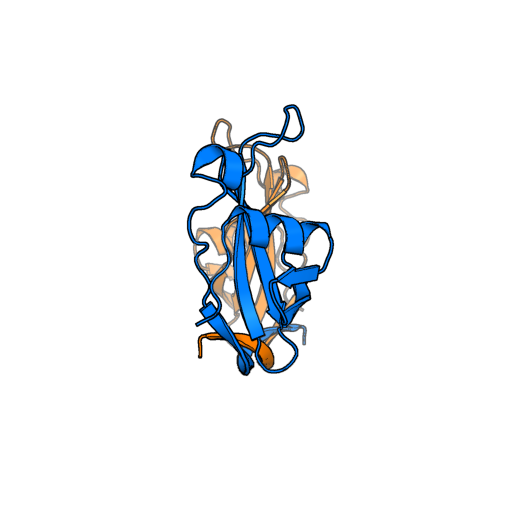 1 96.69 31 SER B C 1
ATOM 1032 O O . SER B 1 31 ? 0.534 -7.027 -10.609 1 96.69 31 SER B O 1
ATOM 1034 N N . GLU B 1 32 ? 0.417 -5.117 -9.383 1 94 32 GLU B N 1
ATOM 1035 C CA . GLU B 1 32 ? 1.387 -4.43 -10.234 1 94 32 GLU B CA 1
ATOM 1036 C C . GLU B 1 32 ? 2.809 -4.891 -9.93 1 94 32 GLU B C 1
ATOM 1038 O O . GLU B 1 32 ? 3.059 -5.516 -8.898 1 94 32 GLU B O 1
ATOM 1043 N N . TRP B 1 33 ? 3.658 -4.637 -10.906 1 93.31 33 TRP B N 1
ATOM 1044 C CA . TRP B 1 33 ? 5.074 -4.859 -10.641 1 93.31 33 TRP B CA 1
ATOM 1045 C C . TRP B 1 33 ? 5.574 -3.928 -9.547 1 93.31 33 TRP B C 1
ATOM 1047 O O . TRP B 1 33 ? 5.352 -2.715 -9.602 1 93.31 33 TRP B O 1
ATOM 1057 N N . GLU B 1 34 ? 6.141 -4.543 -8.578 1 89.25 34 GLU B N 1
ATOM 1058 C CA . GLU B 1 34 ? 6.766 -3.77 -7.508 1 89.25 34 GLU B CA 1
ATOM 1059 C C . GLU B 1 34 ? 8.273 -3.652 -7.715 1 89.25 34 GLU B C 1
ATOM 1061 O O . GLU B 1 34 ? 8.945 -4.652 -7.969 1 89.25 34 GLU B O 1
ATOM 1066 N N . HIS B 1 35 ? 8.711 -2.43 -7.598 1 80.69 35 HIS B N 1
ATOM 1067 C CA . HIS B 1 35 ? 10.102 -2.113 -7.914 1 80.69 35 HIS B CA 1
ATOM 1068 C C . HIS B 1 35 ? 11 -2.289 -6.695 1 80.69 35 HIS B C 1
ATOM 1070 O O . HIS B 1 35 ? 10.656 -1.851 -5.598 1 80.69 35 HIS B O 1
ATOM 1076 N N . GLY B 1 36 ? 11.922 -3.029 -6.848 1 73 36 GLY B N 1
ATOM 1077 C CA . GLY B 1 36 ? 13.078 -3.076 -5.961 1 73 36 GLY B CA 1
ATOM 1078 C C . GLY B 1 36 ? 14.398 -2.9 -6.684 1 73 36 GLY B C 1
ATOM 1079 O O . GLY B 1 36 ? 14.992 -3.877 -7.145 1 73 36 GLY B O 1
ATOM 1080 N N . HIS B 1 37 ? 14.859 -1.628 -6.746 1 75.06 37 HIS B N 1
ATOM 1081 C CA . HIS B 1 37 ? 16.062 -1.3 -7.52 1 75.06 37 HIS B CA 1
ATOM 1082 C C . HIS B 1 37 ? 15.961 -1.847 -8.938 1 75.06 37 HIS B C 1
ATOM 1084 O O . HIS B 1 37 ? 15.062 -1.473 -9.695 1 75.06 37 HIS B O 1
ATOM 1090 N N . LYS B 1 38 ? 16.891 -2.822 -9.258 1 79.38 38 LYS B N 1
ATOM 1091 C CA . LYS B 1 38 ? 16.922 -3.385 -10.602 1 79.38 38 LYS B CA 1
ATOM 1092 C C . LYS B 1 38 ? 16.031 -4.621 -10.703 1 79.38 38 LYS B C 1
ATOM 1094 O O . LYS B 1 38 ? 15.852 -5.172 -11.789 1 79.38 38 LYS B O 1
ATOM 1099 N N . HIS B 1 39 ? 15.508 -4.973 -9.648 1 90.88 39 HIS B N 1
ATOM 1100 C CA . HIS B 1 39 ? 14.656 -6.16 -9.609 1 90.88 39 HIS B CA 1
ATOM 1101 C C . HIS B 1 39 ? 13.203 -5.789 -9.336 1 90.88 39 HIS B C 1
ATOM 1103 O O . HIS B 1 39 ? 12.93 -4.934 -8.492 1 90.88 39 HIS B O 1
ATOM 1109 N N . GLN B 1 40 ? 12.211 -6.391 -10.164 1 92.62 40 GLN B N 1
ATOM 1110 C CA . GLN B 1 40 ? 10.773 -6.199 -9.969 1 92.62 40 GLN B CA 1
ATOM 1111 C C . GLN B 1 40 ? 10.078 -7.527 -9.703 1 92.62 40 GLN B C 1
ATOM 1113 O O . GLN B 1 40 ? 10.508 -8.57 -10.195 1 92.62 40 GLN B O 1
ATOM 1118 N N . ARG B 1 41 ? 9.133 -7.434 -8.859 1 95.31 41 ARG B N 1
ATOM 1119 C CA . ARG B 1 41 ? 8.328 -8.609 -8.562 1 95.31 41 ARG B CA 1
ATOM 1120 C C . ARG B 1 41 ? 6.836 -8.305 -8.68 1 95.31 41 ARG B C 1
ATOM 1122 O O . ARG B 1 41 ? 6.422 -7.156 -8.516 1 95.31 41 ARG B O 1
ATOM 1129 N N . LYS B 1 42 ? 6.074 -9.383 -9.039 1 96.56 42 LYS B N 1
ATOM 1130 C CA . LYS B 1 42 ? 4.617 -9.312 -9.117 1 96.56 42 LYS B CA 1
ATOM 1131 C C . LYS B 1 42 ? 3.975 -10.531 -8.461 1 96.56 42 LYS B C 1
ATOM 1133 O O . LYS B 1 42 ? 4.445 -11.656 -8.633 1 96.56 42 LYS B O 1
ATOM 1138 N N . THR B 1 43 ? 3.023 -10.289 -7.617 1 98 43 THR B N 1
ATOM 1139 C CA . THR B 1 43 ? 2.256 -11.367 -6.996 1 98 43 THR B CA 1
ATOM 1140 C C . THR B 1 43 ? 1.157 -11.852 -7.934 1 98 43 THR B C 1
ATOM 1142 O O . THR B 1 43 ? 0.482 -11.055 -8.578 1 98 43 THR B O 1
ATOM 1145 N N . VAL B 1 44 ? 0.976 -13.086 -7.945 1 98.5 44 VAL B N 1
ATOM 1146 C CA . VAL B 1 44 ? -0.076 -13.703 -8.75 1 98.5 44 VAL B CA 1
ATOM 1147 C C . VAL B 1 44 ? -0.941 -14.594 -7.863 1 98.5 44 VAL B C 1
ATOM 1149 O O . VAL B 1 44 ? -0.427 -15.477 -7.168 1 98.5 44 VAL B O 1
ATOM 1152 N N . ILE B 1 45 ? -2.221 -14.312 -7.879 1 98.75 45 ILE B N 1
ATOM 1153 C CA . ILE B 1 45 ? -3.205 -15.211 -7.289 1 98.75 45 ILE B CA 1
ATOM 1154 C C . ILE B 1 45 ? -3.842 -16.062 -8.383 1 98.75 45 ILE B C 1
ATOM 1156 O O . ILE B 1 45 ? -4.328 -15.539 -9.383 1 98.75 45 ILE B O 1
ATOM 1160 N N . PHE B 1 46 ? -3.83 -17.406 -8.164 1 98.75 46 PHE B N 1
ATOM 1161 C CA . PHE B 1 46 ? -4.379 -18.297 -9.172 1 98.75 46 PHE B CA 1
ATOM 1162 C C . PHE B 1 46 ? -5.129 -19.453 -8.523 1 98.75 46 PHE B C 1
ATOM 1164 O O . PHE B 1 46 ? -5.09 -19.625 -7.305 1 98.75 46 PHE B O 1
ATOM 1171 N N . THR B 1 47 ? -5.902 -20.172 -9.422 1 98.69 47 THR B N 1
ATOM 1172 C CA . THR B 1 47 ? -6.758 -21.234 -8.883 1 98.69 47 THR B CA 1
ATOM 1173 C C . THR B 1 47 ? -6.766 -22.453 -9.797 1 98.69 47 THR B C 1
ATOM 1175 O O . THR B 1 47 ? -6.547 -22.328 -11.008 1 98.69 47 THR B O 1
ATOM 1178 N N . ASP B 1 48 ? -6.98 -23.562 -9.227 1 97.81 48 ASP B N 1
ATOM 1179 C CA . ASP B 1 48 ? -7.203 -24.797 -9.969 1 97.81 48 ASP B CA 1
ATOM 1180 C C . ASP B 1 48 ? -8.695 -25.109 -10.094 1 97.81 48 ASP B C 1
ATOM 1182 O O . ASP B 1 48 ? -9.078 -26.203 -10.5 1 97.81 48 ASP B O 1
ATOM 1186 N N . GLY B 1 49 ? -9.484 -24.156 -9.742 1 96.56 49 GLY B N 1
ATOM 1187 C CA . GLY B 1 49 ? -10.922 -24.375 -9.734 1 96.56 49 GLY B CA 1
ATOM 1188 C C . GLY B 1 49 ? -11.469 -24.75 -8.375 1 96.56 49 GLY B C 1
ATOM 1189 O O . GLY B 1 49 ? -12.664 -24.641 -8.125 1 96.56 49 GLY B O 1
ATOM 1190 N N . ASN B 1 50 ? -10.633 -25.281 -7.473 1 96.38 50 ASN B N 1
ATOM 1191 C CA . ASN B 1 50 ? -11.031 -25.703 -6.137 1 96.38 50 ASN B CA 1
ATOM 1192 C C . ASN B 1 50 ? -10.422 -24.812 -5.059 1 96.38 50 ASN B C 1
ATOM 1194 O O . ASN B 1 50 ? -11.125 -24.344 -4.156 1 96.38 50 ASN B O 1
ATOM 1198 N N . LYS B 1 51 ? -9.141 -24.594 -5.129 1 97.5 51 LYS B N 1
ATOM 1199 C CA . LYS B 1 51 ? -8.375 -23.797 -4.172 1 97.5 51 LYS B CA 1
ATOM 1200 C C . LYS B 1 51 ? -7.695 -22.625 -4.852 1 97.5 51 LYS B C 1
ATOM 1202 O O . LYS B 1 51 ? -7.641 -22.547 -6.082 1 97.5 51 LYS B O 1
ATOM 1207 N N . HIS B 1 52 ? -7.273 -21.672 -3.932 1 98.38 52 HIS B N 1
ATOM 1208 C CA . HIS B 1 52 ? -6.52 -20.531 -4.434 1 98.38 52 HIS B CA 1
ATOM 1209 C C . HIS B 1 52 ? -5.078 -20.562 -3.939 1 98.38 52 HIS B C 1
ATOM 1211 O O . HIS B 1 52 ? -4.801 -21.062 -2.848 1 98.38 52 HIS B O 1
ATOM 1217 N N . TYR B 1 53 ? -4.211 -19.953 -4.762 1 98.62 53 TYR B N 1
ATOM 1218 C CA . TYR B 1 53 ? -2.775 -19.984 -4.504 1 98.62 53 TYR B CA 1
ATOM 1219 C C . TYR B 1 53 ? -2.135 -18.641 -4.836 1 98.62 53 TYR B C 1
ATOM 1221 O O . TYR B 1 53 ? -2.672 -17.875 -5.637 1 98.62 53 TYR B O 1
ATOM 1229 N N . ARG B 1 54 ? -1.051 -18.484 -4.09 1 98.69 54 ARG B N 1
ATOM 1230 C CA . ARG B 1 54 ? -0.258 -17.281 -4.332 1 98.69 54 ARG B CA 1
ATOM 1231 C C . ARG B 1 54 ? 1.163 -17.625 -4.754 1 98.69 54 ARG B C 1
ATOM 1233 O O . ARG B 1 54 ? 1.797 -18.5 -4.148 1 98.69 54 ARG B O 1
ATOM 1240 N N . GLY B 1 55 ? 1.602 -17.016 -5.871 1 98.06 55 GLY B N 1
ATOM 1241 C CA . GLY B 1 55 ? 2.992 -17.062 -6.297 1 98.06 55 GLY B CA 1
ATOM 1242 C C . GLY B 1 55 ? 3.545 -15.695 -6.668 1 98.06 55 GLY B C 1
ATOM 1243 O O . GLY B 1 55 ? 2.811 -14.711 -6.676 1 98.06 55 GLY B O 1
ATOM 1244 N N . GLU B 1 56 ? 4.855 -15.703 -6.828 1 97.62 56 GLU B N 1
ATOM 1245 C CA . GLU B 1 56 ? 5.512 -14.477 -7.266 1 97.62 56 GLU B CA 1
ATOM 1246 C C . GLU B 1 56 ? 6.383 -14.727 -8.492 1 97.62 56 GLU B C 1
ATOM 1248 O O . GLU B 1 56 ? 7.059 -15.75 -8.586 1 97.62 56 GLU B O 1
ATOM 1253 N N . ILE B 1 57 ? 6.27 -13.789 -9.445 1 97.75 57 ILE B N 1
ATOM 1254 C CA . ILE B 1 57 ? 7.211 -13.82 -10.562 1 97.75 57 ILE B CA 1
ATOM 1255 C C . ILE B 1 57 ? 8.109 -12.586 -10.508 1 97.75 57 ILE B C 1
ATOM 1257 O O . ILE B 1 57 ? 7.711 -11.539 -10 1 97.75 57 ILE B O 1
ATOM 1261 N N . GLY B 1 58 ? 9.289 -12.766 -10.992 1 96.19 58 GLY B N 1
ATOM 1262 C CA . GLY B 1 58 ? 10.281 -11.703 -10.922 1 96.19 58 GLY B CA 1
ATOM 1263 C C . GLY B 1 58 ? 11.008 -11.484 -12.234 1 96.19 58 GLY B C 1
ATOM 1264 O O . GLY B 1 58 ? 11.023 -12.367 -13.102 1 96.19 58 GLY B O 1
ATOM 1265 N N . ARG B 1 59 ? 11.469 -10.258 -12.281 1 95.12 59 ARG B N 1
ATOM 1266 C CA . ARG B 1 59 ? 12.281 -9.922 -13.445 1 95.12 59 ARG B CA 1
ATOM 1267 C C . ARG B 1 59 ? 13.352 -8.898 -13.086 1 95.12 59 ARG B C 1
ATOM 1269 O O . ARG B 1 59 ? 13.25 -8.219 -12.062 1 95.12 59 ARG B O 1
ATOM 1276 N N . SER B 1 60 ? 14.398 -8.906 -13.867 1 92.88 60 SER B N 1
ATOM 1277 C CA . SER B 1 60 ? 15.469 -7.93 -13.734 1 92.88 60 SER B CA 1
ATOM 1278 C C . SER B 1 60 ? 15.688 -7.156 -15.031 1 92.88 60 SER B C 1
ATOM 1280 O O . SER B 1 60 ? 15.531 -7.715 -16.125 1 92.88 60 SER B O 1
ATOM 1282 N N . GLY B 1 61 ? 15.93 -5.863 -14.93 1 89 61 GLY B N 1
ATOM 1283 C CA . GLY B 1 61 ? 16.125 -5 -16.078 1 89 61 GLY B CA 1
ATOM 1284 C C . GLY B 1 61 ? 15.469 -3.643 -15.93 1 89 61 GLY B C 1
ATOM 1285 O O . GLY B 1 61 ? 15.375 -3.107 -14.828 1 89 61 GLY B O 1
ATOM 1286 N N . SER B 1 62 ? 15.188 -3.061 -17.047 1 80.69 62 SER B N 1
ATOM 1287 C CA . SER B 1 62 ? 14.531 -1.759 -17.047 1 80.69 62 SER B CA 1
ATOM 1288 C C . SER B 1 62 ? 13.734 -1.535 -18.328 1 80.69 62 SER B C 1
ATOM 1290 O O . SER B 1 62 ? 13.789 -2.355 -19.25 1 80.69 62 SER B O 1
ATOM 1292 N N . GLU B 1 63 ? 12.938 -0.461 -18.219 1 78 63 GLU B N 1
ATOM 1293 C CA . GLU B 1 63 ? 12.156 -0.079 -19.391 1 78 63 GLU B CA 1
ATOM 1294 C C . GLU B 1 63 ? 13.062 0.215 -20.578 1 78 63 GLU B C 1
ATOM 1296 O O . GLU B 1 63 ? 12.617 0.167 -21.734 1 78 63 GLU B O 1
ATOM 1301 N N . TRP B 1 64 ? 14.305 0.451 -20.281 1 82.94 64 TRP B N 1
ATOM 1302 C CA . TRP B 1 64 ? 15.25 0.827 -21.328 1 82.94 64 TRP B CA 1
ATOM 1303 C C . TRP B 1 64 ? 16 -0.393 -21.844 1 82.94 64 TRP B C 1
ATOM 1305 O O . TRP B 1 64 ? 16.641 -0.339 -22.906 1 82.94 64 TRP B O 1
ATOM 1315 N N . THR B 1 65 ? 16 -1.373 -21.109 1 84.12 65 THR B N 1
ATOM 1316 C CA . THR B 1 65 ? 16.625 -2.629 -21.5 1 84.12 65 THR B CA 1
ATOM 1317 C C . THR B 1 65 ? 15.578 -3.732 -21.641 1 84.12 65 THR B C 1
ATOM 1319 O O . THR B 1 65 ? 14.398 -3.516 -21.359 1 84.12 65 THR B O 1
ATOM 1322 N N . ASP B 1 66 ? 16.016 -4.887 -22.016 1 87.31 66 ASP B N 1
ATOM 1323 C CA . ASP B 1 66 ? 15.133 -6.047 -22 1 87.31 66 ASP B CA 1
ATOM 1324 C C . ASP B 1 66 ? 14.984 -6.605 -20.578 1 87.31 66 ASP B C 1
ATOM 1326 O O . ASP B 1 66 ? 15.883 -6.457 -19.75 1 87.31 66 ASP B O 1
ATOM 1330 N N . TRP B 1 67 ? 13.812 -7.109 -20.375 1 92.31 67 TRP B N 1
ATOM 1331 C CA . TRP B 1 67 ? 13.586 -7.77 -19.094 1 92.31 67 TRP B CA 1
ATOM 1332 C C . TRP B 1 67 ? 14.078 -9.211 -19.125 1 92.31 67 TRP B C 1
ATOM 1334 O O . TRP B 1 67 ? 13.867 -9.922 -20.125 1 92.31 67 TRP B O 1
ATOM 1344 N N . THR B 1 68 ? 14.867 -9.539 -18.047 1 95.81 68 THR B N 1
ATOM 1345 C CA . THR B 1 68 ? 15.219 -10.938 -17.812 1 95.81 68 THR B CA 1
ATOM 1346 C C . THR B 1 68 ? 14.391 -11.516 -16.672 1 95.81 68 THR B C 1
ATOM 1348 O O . THR B 1 68 ? 14.445 -11.016 -15.539 1 95.81 68 THR B O 1
ATOM 1351 N N . TYR B 1 69 ? 13.742 -12.562 -17.047 1 96.19 69 TYR B N 1
ATOM 1352 C CA . TYR B 1 69 ? 12.812 -13.125 -16.062 1 96.19 69 TYR B CA 1
ATOM 1353 C C . TYR B 1 69 ? 13.508 -14.164 -15.195 1 96.19 69 TYR B C 1
ATOM 1355 O O . TYR B 1 69 ? 14.555 -14.695 -15.562 1 96.19 69 TYR B O 1
ATOM 1363 N N . ASP B 1 70 ? 12.875 -14.43 -14.062 1 96.31 70 ASP B N 1
ATOM 1364 C CA . ASP B 1 70 ? 13.469 -15.305 -13.055 1 96.31 70 ASP B CA 1
ATOM 1365 C C . ASP B 1 70 ? 13.719 -16.703 -13.625 1 96.31 70 ASP B C 1
ATOM 1367 O O . ASP B 1 70 ? 14.68 -17.375 -13.234 1 96.31 70 ASP B O 1
ATOM 1371 N N . SER B 1 71 ? 12.867 -17.125 -14.469 1 97 71 SER B N 1
ATOM 1372 C CA . SER B 1 71 ? 13.078 -18.438 -15.078 1 97 71 SER B CA 1
ATOM 1373 C C . SER B 1 71 ? 14.422 -18.516 -15.797 1 97 71 SER B C 1
ATOM 1375 O O . SER B 1 71 ? 15.094 -19.547 -15.773 1 97 71 SER B O 1
ATOM 1377 N N . ALA B 1 72 ? 14.836 -17.406 -16.359 1 95.5 72 ALA B N 1
ATOM 1378 C CA . ALA B 1 72 ? 16.109 -17.328 -17.062 1 95.5 72 ALA B CA 1
ATOM 1379 C C . ALA B 1 72 ? 17.281 -17.188 -16.078 1 95.5 72 ALA B C 1
ATOM 1381 O O . ALA B 1 72 ? 18.391 -17.641 -16.359 1 95.5 72 ALA B O 1
ATOM 1382 N N . ILE B 1 73 ? 17.047 -16.641 -14.992 1 93.56 73 ILE B N 1
ATOM 1383 C CA . ILE B 1 73 ? 18.078 -16.328 -14.016 1 93.56 73 ILE B CA 1
ATOM 1384 C C . ILE B 1 73 ? 18.312 -17.531 -13.102 1 93.56 73 ILE B C 1
ATOM 1386 O O . ILE B 1 73 ? 19.453 -17.938 -12.852 1 93.56 73 ILE B O 1
ATOM 1390 N N . TYR B 1 74 ? 17.266 -18.078 -12.664 1 94 74 TYR B N 1
ATOM 1391 C CA . TYR B 1 74 ? 17.375 -19.078 -11.602 1 94 74 TYR B CA 1
ATOM 1392 C C . TYR B 1 74 ? 17.156 -20.484 -12.148 1 94 74 TYR B C 1
ATOM 1394 O O . TYR B 1 74 ? 17.547 -21.469 -11.508 1 94 74 TYR B O 1
ATOM 1402 N N . GLY B 1 75 ? 16.547 -20.625 -13.266 1 94.75 75 GLY B N 1
ATOM 1403 C CA . GLY B 1 75 ? 16.25 -21.922 -13.828 1 94.75 75 GLY B CA 1
ATOM 1404 C C . GLY B 1 75 ? 14.781 -22.125 -14.141 1 94.75 75 GLY B C 1
ATOM 1405 O O . GLY B 1 75 ? 13.945 -22.109 -13.234 1 94.75 75 GLY B O 1
ATOM 1406 N N . ALA B 1 76 ? 14.5 -22.406 -15.336 1 94.31 76 ALA B N 1
ATOM 1407 C CA . ALA B 1 76 ? 13.133 -22.578 -15.828 1 94.31 76 ALA B CA 1
ATOM 1408 C C . ALA B 1 76 ? 12.43 -23.719 -15.109 1 94.31 76 ALA B C 1
ATOM 1410 O O . ALA B 1 76 ? 11.25 -23.625 -14.766 1 94.31 76 ALA B O 1
ATOM 1411 N N . GLY B 1 77 ? 13.133 -24.719 -14.82 1 95.94 77 GLY B N 1
ATOM 1412 C CA . GLY B 1 77 ? 12.555 -25.938 -14.273 1 95.94 77 GLY B CA 1
ATOM 1413 C C . GLY B 1 77 ? 12.523 -25.969 -12.758 1 95.94 77 GLY B C 1
ATOM 1414 O O . GLY B 1 77 ? 11.969 -26.891 -12.156 1 95.94 77 GLY B O 1
ATOM 1415 N N . ASP B 1 78 ? 13.148 -25.016 -12.141 1 96.19 78 ASP B N 1
ATOM 1416 C CA . ASP B 1 78 ? 13.156 -24.953 -10.68 1 96.19 78 ASP B CA 1
ATOM 1417 C C . ASP B 1 78 ? 11.75 -24.734 -10.133 1 96.19 78 ASP B C 1
ATOM 1419 O O . ASP B 1 78 ? 10.922 -24.094 -10.773 1 96.19 78 ASP B O 1
ATOM 1423 N N . PRO B 1 79 ? 11.609 -25.281 -8.984 1 96.5 79 PRO B N 1
ATOM 1424 C CA . PRO B 1 79 ? 10.273 -25.125 -8.406 1 96.5 79 PRO B CA 1
ATOM 1425 C C . PRO B 1 79 ? 9.969 -23.688 -8.008 1 96.5 79 PRO B C 1
ATOM 1427 O O . PRO B 1 79 ? 10.836 -22.984 -7.477 1 96.5 79 PRO B O 1
ATOM 1430 N N . ALA B 1 80 ? 8.742 -23.234 -8.289 1 97.31 80 ALA B N 1
ATOM 1431 C CA . ALA B 1 80 ? 8.266 -21.938 -7.828 1 97.31 80 ALA B CA 1
ATOM 1432 C C . ALA B 1 80 ? 7.816 -22 -6.371 1 97.31 80 ALA B C 1
ATOM 1434 O O . ALA B 1 80 ? 7.383 -23.062 -5.895 1 97.31 80 ALA B O 1
ATOM 1435 N N . GLU B 1 81 ? 7.988 -20.906 -5.672 1 95.56 81 GLU B N 1
ATOM 1436 C CA . GLU B 1 81 ? 7.441 -20.797 -4.324 1 95.56 81 GLU B CA 1
ATOM 1437 C C . GLU B 1 81 ? 5.961 -20.438 -4.359 1 95.56 81 GLU B C 1
ATOM 1439 O O . GLU B 1 81 ? 5.598 -19.312 -4.746 1 95.56 81 GLU B O 1
ATOM 1444 N N . ILE B 1 82 ? 5.133 -21.391 -3.92 1 97.88 82 ILE B N 1
ATOM 1445 C CA . ILE B 1 82 ? 3.688 -21.219 -3.988 1 97.88 82 ILE B CA 1
ATOM 1446 C C . ILE B 1 82 ? 3.07 -21.5 -2.619 1 97.88 82 ILE B C 1
ATOM 1448 O O . ILE B 1 82 ? 3.445 -22.453 -1.939 1 97.88 82 ILE B O 1
ATOM 1452 N N . THR B 1 83 ? 2.193 -20.672 -2.234 1 97.75 83 THR B N 1
ATOM 1453 C CA . THR B 1 83 ? 1.476 -20.797 -0.972 1 97.75 83 THR B CA 1
ATOM 1454 C C . THR B 1 83 ? -0.031 -20.844 -1.208 1 97.75 83 THR B C 1
ATOM 1456 O O . THR B 1 83 ? -0.569 -20.062 -1.991 1 97.75 83 THR B O 1
ATOM 1459 N N . GLU B 1 84 ? -0.676 -21.828 -0.513 1 98.25 84 GLU B N 1
ATOM 1460 C CA . GLU B 1 84 ? -2.135 -21.844 -0.564 1 98.25 84 GLU B CA 1
ATOM 1461 C C . GLU B 1 84 ? -2.723 -20.656 0.201 1 98.25 84 GLU B C 1
ATOM 1463 O O . GLU B 1 84 ? -2.262 -20.328 1.297 1 98.25 84 GLU B O 1
ATOM 1468 N N . VAL B 1 85 ? -3.809 -20.016 -0.427 1 98.19 85 VAL B N 1
ATOM 1469 C CA . VAL B 1 85 ? -4.391 -18.828 0.201 1 98.19 85 VAL B CA 1
ATOM 1470 C C . VAL B 1 85 ? -5.914 -18.906 0.15 1 98.19 85 VAL B C 1
ATOM 1472 O O . VAL B 1 85 ? -6.473 -19.688 -0.625 1 98.19 85 VAL B O 1
ATOM 1475 N N . GLU B 1 86 ? -6.555 -18.203 0.989 1 97.56 86 GLU B N 1
ATOM 1476 C CA . GLU B 1 86 ? -8 -18.016 0.967 1 97.56 86 GLU B CA 1
ATOM 1477 C C . GLU B 1 86 ? -8.375 -16.562 1.267 1 97.56 86 GLU B C 1
ATOM 1479 O O . GLU B 1 86 ? -7.609 -15.852 1.912 1 97.56 86 GLU B O 1
ATOM 1484 N N . LYS B 1 87 ? -9.531 -16.156 0.674 1 95.62 87 LYS B N 1
ATOM 1485 C CA . LYS B 1 87 ? -10.031 -14.812 0.952 1 95.62 87 LYS B CA 1
ATOM 1486 C C . LYS B 1 87 ? -10.633 -14.727 2.354 1 95.62 87 LYS B C 1
ATOM 1488 O O . LYS B 1 87 ? -11.422 -15.586 2.748 1 95.62 87 LYS B O 1
ATOM 1493 N N . ARG B 1 88 ? -10.148 -13.766 3.111 1 96.25 88 ARG B N 1
ATOM 1494 C CA . ARG B 1 88 ? -10.719 -13.516 4.434 1 96.25 88 ARG B CA 1
ATOM 1495 C C . ARG B 1 88 ? -11.039 -12.039 4.629 1 96.25 88 ARG B C 1
ATOM 1497 O O . ARG B 1 88 ? -10.32 -11.172 4.129 1 96.25 88 ARG B O 1
ATOM 1504 N N . GLU B 1 89 ? -12.148 -11.852 5.324 1 94.62 89 GLU B N 1
ATOM 1505 C CA . GLU B 1 89 ? -12.453 -10.492 5.773 1 94.62 89 GLU B CA 1
ATOM 1506 C C . GLU B 1 89 ? -11.648 -10.133 7.023 1 94.62 89 GLU B C 1
ATOM 1508 O O . GLU B 1 89 ? -11.594 -10.914 7.977 1 94.62 89 GLU B O 1
ATOM 1513 N N . VAL B 1 90 ? -10.984 -9.117 6.922 1 92.88 90 VAL B N 1
ATOM 1514 C CA . VAL B 1 90 ? -10.242 -8.656 8.086 1 92.88 90 VAL B CA 1
ATOM 1515 C C . VAL B 1 90 ? -10.688 -7.242 8.461 1 92.88 90 VAL B C 1
ATOM 1517 O O . VAL B 1 90 ? -10.969 -6.422 7.586 1 92.88 90 VAL B O 1
ATOM 1520 N N . VAL B 1 91 ? -10.883 -7.016 9.664 1 93.44 91 VAL B N 1
ATOM 1521 C CA . VAL B 1 91 ? -11.211 -5.68 10.156 1 93.44 91 VAL B CA 1
ATOM 1522 C C . VAL B 1 91 ? -9.93 -4.855 10.312 1 93.44 91 VAL B C 1
ATOM 1524 O O . VAL B 1 91 ? -9 -5.273 11 1 93.44 91 VAL B O 1
ATOM 1527 N N . VAL B 1 92 ? -9.93 -3.734 9.555 1 94.06 92 VAL B N 1
ATOM 1528 C CA . VAL B 1 92 ? -8.781 -2.855 9.711 1 94.06 92 VAL B CA 1
ATOM 1529 C C . VAL B 1 92 ? -9.234 -1.485 10.211 1 94.06 92 VAL B C 1
ATOM 1531 O O . VAL B 1 92 ? -10.367 -1.072 9.945 1 94.06 92 VAL B O 1
ATOM 1534 N N . THR B 1 93 ? -8.352 -0.858 11.039 1 95 93 THR B N 1
ATOM 1535 C CA . THR B 1 93 ? -8.617 0.51 11.477 1 95 93 THR B CA 1
ATOM 1536 C C . THR B 1 93 ? -7.957 1.512 10.523 1 95 93 THR B C 1
ATOM 1538 O O . THR B 1 93 ? -6.77 1.403 10.227 1 95 93 THR B O 1
ATOM 1541 N N . LYS B 1 94 ? -8.805 2.443 9.992 1 95.06 94 LYS B N 1
ATOM 1542 C CA . LYS B 1 94 ? -8.289 3.48 9.109 1 95.06 94 LYS B CA 1
ATOM 1543 C C . LYS B 1 94 ? -8.805 4.859 9.516 1 95.06 94 LYS B C 1
ATOM 1545 O O . LYS B 1 94 ? -9.852 4.973 10.156 1 95.06 94 LYS B O 1
ATOM 1550 N N . TRP B 1 95 ? -7.918 5.91 9.188 1 96.38 95 TRP B N 1
ATOM 1551 C CA . TRP B 1 95 ? -8.406 7.281 9.289 1 96.38 95 TRP B CA 1
ATOM 1552 C C . TRP B 1 95 ? -9.305 7.629 8.109 1 96.38 95 TRP B C 1
ATOM 1554 O O . TRP B 1 95 ? -8.914 7.465 6.953 1 96.38 95 TRP B O 1
ATOM 1564 N N . VAL B 1 96 ? -10.555 8.062 8.461 1 95.44 96 VAL B N 1
ATOM 1565 C CA . VAL B 1 96 ? -11.492 8.438 7.41 1 95.44 96 VAL B CA 1
ATOM 1566 C C . VAL B 1 96 ? -11.969 9.875 7.629 1 95.44 96 VAL B C 1
ATOM 1568 O O . VAL B 1 96 ? -12.18 10.297 8.766 1 95.44 96 VAL B O 1
ATOM 1571 N N . ALA B 1 97 ? -12.164 10.562 6.473 1 95.44 97 ALA B N 1
ATOM 1572 C CA . ALA B 1 97 ? -12.672 11.93 6.559 1 95.44 97 ALA B CA 1
ATOM 1573 C C . ALA B 1 97 ? -14.062 11.953 7.188 1 95.44 97 ALA B C 1
ATOM 1575 O O . ALA B 1 97 ? -14.883 11.07 6.938 1 95.44 97 ALA B O 1
ATOM 1576 N N . VAL B 1 98 ? -14.25 12.977 8.016 1 93.06 98 VAL B N 1
ATOM 1577 C CA . VAL B 1 98 ? -15.539 13.141 8.664 1 93.06 98 VAL B CA 1
ATOM 1578 C C . VAL B 1 98 ? -16.422 14.078 7.844 1 93.06 98 VAL B C 1
ATOM 1580 O O . VAL B 1 98 ? -15.938 15.055 7.266 1 93.06 98 VAL B O 1
#

Foldseek 3Di:
DDWDFLQRVVVCVVVQWDDDDHFTKGWDDKDDWDDDPQKTKMWTWMDRVPFIKIFMWMWGHDPVDDIDTPCNVPNRGHTTDMDTDDDDDDDDDDDDDD/DDWDFLQRVVVCVVVQWDDDPHFTKGWDDKDDWDDDPQKTKMWTWMDRVPFIKIFMWMWGHDPVDDIDTPCNVPNRGHTTDMDTDDDDDDDDDDDDDD

Secondary structure (DSSP, 8-state):
----BHHHHHHHHHHSEEEETTEEEEEEEEPPPEEETTEEEEEEEEE-SS-EEEEEEEEE--TTSPPEEHHHHH-TTSBP-EEEEEEEEEEEEEEEE-/----BHHHHHHHHHHSEEEETTEEEEEEEEPPPEEETTEEEEEEEEE-SS-EEEEEEEEE--TTSPPEEHHHHH-TTSBP-EEEEEEEEEEEEEEEE-

Sequence (196 aa):
MVKLTIEQLEDMAFEGGIDIDDVTYTVVEESEWEHGHKHQRKTVIFTDGNKHYRGEIGRSGSEWTDWTYDSAIYGAGDPAEITEVEKREVVVTKWVAVMVKLTIEQLEDMAFEGGIDIDDVTYTVVEESEWEHGHKHQRKTVIFTDGNKHYRGEIGRSGSEWTDWTYDSAIYGAGDPAEITEVEKREVVVTKWVAV